Protein AF-A0A7W1I990-F1 (afdb_monomer_lite)

Secondary structure (DSSP, 8-state):
-TTTT-TT--TTSEEE--HHHHHTTSTT--HHHHHHHHHHHHHTTSEEEETTTTEEEETTHHHHSSGGG-HHHHHHHHHHHHT---HHHHHHHHHHSPTT---PPSS--------SS--SSSSSS-----TTT-PPPPHHHHHHHHHHHHHHHHHHHHHHH---SSHHHHHHHHHHHHHHHHHHHHHHHHHHHHHHHHHHHHHHHHHHHTT--HHHHHHHHHHHHS-HHHHHHHHH-

Foldseek 3Di:
DLLVPDPQQALLQKDFQDLCVSQVVDPPRDSVNSVVVVVVCVVVVQWDADPVRRMIHGLCRNVPVCCVVDPVSVVRNLVSLLVDPDPVNNVSSVVSDDPPSPPNPPHNPPDPPPPDDDPDDDPDDPPDPDVVRPDPDPPVVVLVVLLVVLVVVQVVCCVVPNHDPDSVVSSVVSSVVVVVVVVVVVVVVVVVLVVLLVVLLVVLVVVVVVVQDDPRSLVVSCVVSVDNVSSVVSVVD

Sequence (237 aa):
MLALTQPGLTMCGVVSYTPKRWARLSAGLTPKAVEKAVEELVASRYVIVDRDTEELFVRSFVKNDGVLRSPNLETSMWRAYGDIISPAIREAFLKGLPEGLRKPFPEPLTEPHVNGSRACADVLRPPLPNPSSVLPAKADDEDETLHREALKRLEQREREVGPVRNRDGWLKRAERNLHAELAARRDADERRRDARRHRAALMRADLEESGYEGEELAKELRFRLGDVRLADEVLAS

Radius of gyration: 27.37 Å; chains: 1; bounding box: 61×70×53 Å

pLDDT: mean 79.16, std 17.4, range [27.8, 94.69]

Structure (mmCIF, N/CA/C/O backbone):
data_AF-A0A7W1I990-F1
#
_entry.id   AF-A0A7W1I990-F1
#
loop_
_atom_site.group_PDB
_atom_site.id
_atom_site.type_symbol
_atom_site.label_atom_id
_atom_site.label_alt_id
_atom_site.label_comp_id
_atom_site.label_asym_id
_atom_site.label_entity_id
_atom_site.label_seq_id
_atom_site.pdbx_PDB_ins_code
_atom_site.Cartn_x
_atom_site.Cartn_y
_atom_site.Cartn_z
_atom_site.occupancy
_atom_site.B_iso_or_equiv
_atom_site.auth_seq_id
_atom_site.auth_comp_id
_atom_site.auth_asym_id
_atom_site.auth_atom_id
_atom_site.pdbx_PDB_model_num
ATOM 1 N N . MET A 1 1 ? -21.378 1.766 8.768 1.00 60.59 1 MET A N 1
ATOM 2 C CA . MET A 1 1 ? -20.560 2.399 7.706 1.00 60.59 1 MET A CA 1
ATOM 3 C C . MET A 1 1 ? -19.432 3.281 8.230 1.00 60.59 1 MET A C 1
ATOM 5 O O . MET A 1 1 ? -18.400 3.320 7.583 1.00 60.59 1 MET A O 1
ATOM 9 N N . LEU A 1 2 ? -19.573 3.939 9.386 1.00 78.00 2 LEU A N 1
ATOM 10 C CA . LEU A 1 2 ? -18.639 4.985 9.823 1.00 78.00 2 LEU A CA 1
ATOM 11 C C . LEU A 1 2 ? -17.170 4.533 9.975 1.00 78.00 2 LEU A C 1
ATOM 13 O O . LEU A 1 2 ? -16.281 5.312 9.660 1.00 78.00 2 LEU A O 1
ATOM 17 N N . ALA A 1 3 ? -16.905 3.285 10.382 1.00 78.50 3 ALA A N 1
ATOM 18 C CA . ALA A 1 3 ? -15.541 2.756 10.516 1.00 78.50 3 ALA A CA 1
ATOM 19 C C . ALA A 1 3 ? -14.828 2.505 9.168 1.00 78.50 3 ALA A C 1
ATOM 21 O O . ALA A 1 3 ? -13.623 2.703 9.074 1.00 78.50 3 ALA A O 1
ATOM 22 N N . LEU A 1 4 ? -15.565 2.106 8.123 1.00 84.44 4 LEU A N 1
ATOM 23 C CA . LEU A 1 4 ? -15.001 1.779 6.803 1.00 84.44 4 LEU A CA 1
ATOM 24 C C . LEU A 1 4 ? -14.727 3.019 5.943 1.00 84.44 4 LEU A C 1
ATOM 26 O O . LEU A 1 4 ? -13.955 2.963 4.997 1.00 84.44 4 LEU A O 1
ATOM 30 N N . THR A 1 5 ? -15.360 4.146 6.262 1.00 85.19 5 THR A N 1
ATOM 31 C CA . THR A 1 5 ? -15.216 5.402 5.514 1.00 85.19 5 THR A CA 1
ATOM 32 C C . THR A 1 5 ? -14.176 6.339 6.130 1.00 85.19 5 THR A C 1
ATOM 34 O O . THR A 1 5 ? -14.123 7.516 5.780 1.00 85.19 5 THR A O 1
ATOM 37 N N . GLN A 1 6 ? -13.394 5.869 7.106 1.00 85.50 6 GLN A N 1
ATOM 38 C CA . GLN A 1 6 ? -12.383 6.698 7.752 1.00 85.50 6 GLN A CA 1
ATOM 39 C C . GLN A 1 6 ? -11.170 6.888 6.831 1.00 85.50 6 GLN A C 1
ATOM 41 O O . GLN A 1 6 ? -10.693 5.917 6.249 1.00 85.50 6 GLN A O 1
ATOM 46 N N . PRO A 1 7 ? -10.600 8.104 6.754 1.00 81.31 7 PRO A N 1
ATOM 47 C CA . PRO A 1 7 ? -9.450 8.374 5.889 1.00 81.31 7 PRO A CA 1
ATOM 48 C C . PRO A 1 7 ? -8.175 7.628 6.315 1.00 81.31 7 PRO A C 1
ATOM 50 O O . PRO A 1 7 ? -7.252 7.504 5.523 1.00 81.31 7 PRO A O 1
ATOM 53 N N . GLY A 1 8 ? -8.112 7.148 7.562 1.00 83.75 8 GLY A N 1
ATOM 54 C CA . GLY A 1 8 ? -6.984 6.383 8.102 1.00 83.75 8 GLY A CA 1
ATOM 55 C C . GLY A 1 8 ? -7.183 4.867 8.080 1.00 83.75 8 GLY A C 1
ATOM 56 O O . GLY A 1 8 ? -6.512 4.178 8.840 1.00 83.75 8 GLY A O 1
ATOM 57 N N . LEU A 1 9 ? -8.137 4.346 7.299 1.00 89.56 9 LEU A N 1
ATOM 58 C CA . LEU A 1 9 ? -8.335 2.903 7.188 1.00 89.56 9 LEU A CA 1
ATOM 59 C C . LEU A 1 9 ? -7.159 2.276 6.432 1.00 89.56 9 LEU A C 1
ATOM 61 O O . LEU A 1 9 ? -6.914 2.584 5.265 1.00 89.56 9 LEU A O 1
ATOM 65 N N . THR A 1 10 ? -6.433 1.385 7.097 1.00 90.81 10 THR A N 1
ATOM 66 C CA . THR A 1 10 ? -5.306 0.680 6.486 1.00 90.81 10 THR A CA 1
ATOM 67 C C . THR A 1 10 ? -5.783 -0.434 5.556 1.00 90.81 10 THR A C 1
ATOM 69 O O . THR A 1 10 ? -6.907 -0.924 5.667 1.00 90.81 10 THR A O 1
ATOM 72 N N . MET A 1 11 ? -4.902 -0.918 4.674 1.00 90.06 11 MET A N 1
ATOM 73 C CA . MET A 1 11 ? -5.194 -2.082 3.818 1.00 90.06 11 MET A CA 1
ATOM 74 C C . MET A 1 11 ? -5.434 -3.378 4.617 1.00 90.06 11 MET A C 1
ATOM 76 O O . MET A 1 11 ? -5.952 -4.352 4.076 1.00 90.06 11 MET A O 1
ATOM 80 N N . CYS A 1 12 ? -5.110 -3.389 5.914 1.00 90.69 12 CYS A N 1
ATOM 81 C CA . CYS A 1 12 ? -5.458 -4.466 6.836 1.00 90.69 12 CYS A CA 1
ATOM 82 C C . CYS A 1 12 ? -6.872 -4.344 7.419 1.00 90.69 12 CYS A C 1
ATOM 84 O O . CYS A 1 12 ? -7.319 -5.264 8.097 1.00 90.69 12 CYS A O 1
ATOM 86 N N . GLY A 1 13 ? -7.583 -3.238 7.191 1.00 92.25 13 GLY A N 1
ATOM 87 C CA . GLY A 1 13 ? -8.875 -2.963 7.820 1.00 92.25 13 GLY A CA 1
ATOM 88 C C . GLY A 1 13 ? -8.754 -2.496 9.270 1.00 92.25 13 GLY A C 1
ATOM 89 O O . GLY A 1 13 ? -9.673 -2.725 10.059 1.00 92.25 13 GLY A O 1
ATOM 90 N N . VAL A 1 14 ? -7.620 -1.889 9.633 1.00 94.25 14 VAL A N 1
ATOM 91 C CA . VAL A 1 14 ? -7.382 -1.293 10.955 1.00 94.25 14 VAL A CA 1
ATOM 92 C C . VAL A 1 14 ? -7.531 0.222 10.859 1.00 94.25 14 VAL A C 1
ATOM 94 O O . VAL A 1 14 ? -7.139 0.830 9.864 1.00 94.25 14 VAL A O 1
ATOM 97 N N . VAL A 1 15 ? -8.122 0.831 11.881 1.00 94.12 15 VAL A N 1
ATOM 98 C CA . VAL A 1 15 ? -8.322 2.278 11.985 1.00 94.12 15 VAL A CA 1
ATOM 99 C C . VAL A 1 15 ? -8.156 2.735 13.431 1.00 94.12 15 VAL A C 1
ATOM 101 O O . VAL A 1 15 ? -8.474 1.991 14.355 1.00 94.12 15 VAL A O 1
ATOM 104 N N . SER A 1 16 ? -7.717 3.975 13.649 1.00 92.94 16 SER A N 1
ATOM 105 C CA . SER A 1 16 ? -7.643 4.559 14.993 1.00 92.94 16 SER A CA 1
ATOM 106 C C . SER A 1 16 ? -9.033 4.711 15.626 1.00 92.94 16 SER A C 1
ATOM 108 O O . SER A 1 16 ? -9.920 5.386 15.084 1.00 92.94 16 SER A O 1
ATOM 110 N N . TYR A 1 17 ? -9.212 4.126 16.806 1.00 93.25 17 TYR A N 1
ATOM 111 C CA . TYR A 1 17 ? -10.431 4.172 17.598 1.00 93.25 17 TYR A CA 1
ATOM 112 C C . TYR A 1 17 ? -10.562 5.513 18.327 1.00 93.25 17 TYR A C 1
ATOM 114 O O . TYR A 1 17 ? -10.139 5.691 19.463 1.00 93.25 17 TYR A O 1
ATOM 122 N N . THR A 1 18 ? -11.184 6.486 17.658 1.00 92.31 18 THR A N 1
ATOM 123 C CA . THR A 1 18 ? -11.331 7.858 18.171 1.00 92.31 18 THR A CA 1
ATOM 124 C C . THR A 1 18 ? -12.810 8.266 18.266 1.00 92.31 18 THR A C 1
ATOM 126 O O . THR A 1 18 ? -13.281 9.106 17.493 1.00 92.31 18 THR A O 1
ATOM 129 N N . PRO A 1 19 ? -13.587 7.723 19.229 1.00 90.25 19 PRO A N 1
ATOM 130 C CA . PRO A 1 19 ? -15.045 7.900 19.292 1.00 90.25 19 PRO A CA 1
ATOM 131 C C . PRO A 1 19 ? -15.477 9.370 19.392 1.00 90.25 19 PRO A C 1
ATOM 133 O O . PRO A 1 19 ? -16.469 9.779 18.786 1.00 90.25 19 PRO A O 1
ATOM 136 N N . LYS A 1 20 ? -14.685 10.207 20.076 1.00 91.19 20 LYS A N 1
ATOM 137 C CA . LYS A 1 20 ? -14.908 11.662 20.149 1.00 91.19 20 LYS A CA 1
ATOM 138 C C . LYS A 1 20 ? -14.792 12.345 18.784 1.00 91.19 20 LYS A C 1
ATOM 140 O O . LYS A 1 20 ? -15.569 13.249 18.485 1.00 91.19 20 LYS A O 1
ATOM 145 N N . ARG A 1 21 ? -13.826 11.926 17.959 1.00 90.00 21 ARG A N 1
ATOM 146 C CA . ARG A 1 21 ? -13.633 12.456 16.603 1.00 90.00 21 ARG A CA 1
ATOM 147 C C . ARG A 1 21 ? -14.758 11.985 15.689 1.00 90.00 21 ARG A C 1
ATOM 149 O O . ARG A 1 21 ? -15.310 12.789 14.949 1.00 90.00 21 ARG A O 1
ATOM 156 N N . TRP A 1 22 ? -15.134 10.714 15.790 1.00 90.81 22 TRP A N 1
ATOM 157 C CA . TRP A 1 22 ? -16.198 10.112 14.988 1.00 90.81 22 TRP A CA 1
ATOM 158 C C . TRP A 1 22 ? -17.567 10.738 15.253 1.00 90.81 22 TRP A C 1
ATOM 160 O O . TRP A 1 22 ? -18.306 11.002 14.309 1.00 90.81 22 TRP A O 1
ATOM 170 N N . ALA A 1 23 ? -17.870 11.068 16.510 1.00 90.06 23 ALA A N 1
ATOM 171 C CA . ALA A 1 23 ? -19.091 11.779 16.883 1.00 90.06 23 ALA A CA 1
ATOM 172 C C . ALA A 1 23 ? -19.239 13.140 16.175 1.00 90.06 23 ALA A C 1
ATOM 174 O O . ALA A 1 23 ? -20.349 13.568 15.883 1.00 90.06 23 ALA A O 1
ATOM 175 N N . ARG A 1 24 ? -18.128 13.809 15.837 1.00 88.81 24 ARG A N 1
ATOM 176 C CA . ARG A 1 24 ? -18.147 15.101 15.129 1.00 88.81 24 ARG A CA 1
ATOM 177 C C . ARG A 1 24 ? -18.406 14.986 13.627 1.00 88.81 24 ARG A C 1
ATOM 179 O O . ARG A 1 24 ? -18.653 16.004 12.993 1.00 88.81 24 ARG A O 1
ATOM 186 N N . LEU A 1 25 ? -18.345 13.783 13.054 1.00 85.00 25 LEU A N 1
ATOM 187 C CA . LEU A 1 25 ? -18.534 13.572 11.614 1.00 85.00 25 LEU A CA 1
ATOM 188 C C . LEU A 1 25 ? -20.011 13.562 11.192 1.00 85.00 25 LEU A C 1
ATOM 190 O O . LEU A 1 25 ? -20.294 13.586 9.999 1.00 85.00 25 LEU A O 1
ATOM 194 N N . SER A 1 26 ? -20.952 13.523 12.140 1.00 83.44 26 SER A N 1
ATOM 195 C CA . SER A 1 26 ? -22.389 13.517 11.857 1.00 83.44 26 SER A CA 1
ATOM 196 C C . SER A 1 26 ? -23.145 14.358 12.877 1.00 83.44 26 SER A C 1
ATOM 198 O O . SER A 1 26 ? -22.975 14.185 14.084 1.00 83.44 26 SER A O 1
ATOM 200 N N . ALA A 1 27 ? -24.043 15.222 12.401 1.00 78.75 27 ALA A N 1
ATOM 201 C CA . ALA A 1 27 ? -24.959 15.950 13.271 1.00 78.75 27 ALA A CA 1
ATOM 202 C C . ALA A 1 27 ? -25.848 14.950 14.038 1.00 78.75 27 ALA A C 1
ATOM 204 O O . ALA A 1 27 ? -26.482 14.088 13.433 1.00 78.75 27 ALA A O 1
ATOM 205 N N . GLY A 1 28 ? -25.850 15.030 15.372 1.00 80.75 28 GLY A N 1
ATOM 206 C CA . GLY A 1 28 ? -26.657 14.169 16.250 1.00 80.75 28 GLY A CA 1
ATOM 207 C C . GLY A 1 28 ? -25.958 12.917 16.791 1.00 80.75 28 GLY A C 1
ATOM 208 O O . GLY A 1 28 ? -26.529 12.227 17.636 1.00 80.75 28 GLY A O 1
ATOM 209 N N . LEU A 1 29 ? -24.721 12.626 16.376 1.00 86.50 29 LEU A N 1
ATOM 210 C CA . LEU A 1 29 ? -23.963 11.502 16.925 1.00 86.50 29 LEU A CA 1
ATOM 211 C C . LEU A 1 29 ? -23.212 11.943 18.189 1.00 86.50 29 LEU A C 1
ATOM 213 O O . LEU A 1 29 ? -22.459 12.914 18.177 1.00 86.50 29 LEU A O 1
ATOM 217 N N . THR A 1 30 ? -23.410 11.238 19.303 1.00 92.12 30 THR A N 1
ATOM 218 C CA . THR A 1 30 ? -22.674 11.498 20.552 1.00 92.12 30 THR A CA 1
ATOM 219 C C . THR A 1 30 ? -21.548 10.478 20.733 1.00 92.12 30 THR A C 1
ATOM 221 O O . THR A 1 30 ? -21.682 9.350 20.255 1.00 92.12 30 THR A O 1
ATOM 224 N N . PRO A 1 31 ? -20.458 10.803 21.457 1.00 90.88 31 PRO A N 1
ATOM 225 C CA . PRO A 1 31 ? -19.389 9.836 21.726 1.00 90.88 31 PRO A CA 1
ATOM 226 C C . PRO A 1 31 ? -19.905 8.546 22.379 1.00 90.88 31 PRO A C 1
ATOM 228 O O . PRO A 1 31 ? -19.542 7.459 21.948 1.00 90.88 31 PRO A O 1
ATOM 231 N N . LYS A 1 32 ? -20.849 8.660 23.326 1.00 91.56 32 LYS A N 1
ATOM 232 C CA . LYS A 1 32 ? -21.509 7.505 23.957 1.00 91.56 32 LYS A CA 1
ATOM 233 C C . LYS A 1 32 ? -22.287 6.643 22.961 1.00 91.56 32 LYS A C 1
ATOM 235 O O . LYS A 1 32 ? -22.291 5.425 23.084 1.00 91.56 32 LYS A O 1
ATOM 240 N N . ALA A 1 33 ? -22.957 7.256 21.983 1.00 90.50 33 ALA A N 1
ATOM 241 C CA . ALA A 1 33 ? -23.663 6.507 20.947 1.00 90.50 33 ALA A CA 1
ATOM 242 C C . ALA A 1 33 ? -22.687 5.744 20.037 1.00 90.50 33 ALA A C 1
ATOM 244 O O . ALA A 1 33 ? -22.971 4.609 19.664 1.00 90.50 33 ALA A O 1
ATOM 245 N N . VAL A 1 34 ? -21.528 6.338 19.721 1.00 91.56 34 VAL A N 1
ATOM 246 C CA . VAL A 1 34 ? -20.458 5.663 18.966 1.00 91.56 34 VAL A CA 1
ATOM 247 C C . VAL A 1 34 ? -19.910 4.477 19.750 1.00 91.56 34 VAL A C 1
ATOM 249 O O . VAL A 1 34 ? -19.828 3.383 19.204 1.00 91.56 34 VAL A O 1
ATOM 252 N N . GLU A 1 35 ? -19.574 4.683 21.023 1.00 92.88 35 GLU A N 1
ATOM 253 C CA . GLU A 1 35 ? -19.069 3.627 21.907 1.00 92.88 35 GLU A CA 1
ATOM 254 C C . GLU A 1 35 ? -20.062 2.466 22.001 1.00 92.88 35 GLU A C 1
ATOM 256 O O . GLU A 1 35 ? -19.684 1.324 21.755 1.00 92.88 35 GLU A O 1
ATOM 261 N N . LYS A 1 36 ? -21.348 2.760 22.231 1.00 93.31 36 LYS A N 1
ATOM 262 C CA . LYS A 1 36 ? -22.401 1.741 22.287 1.00 93.31 36 LYS A CA 1
ATOM 263 C C . LYS A 1 36 ? -22.527 0.961 20.974 1.00 93.31 36 LYS A C 1
ATOM 265 O O . LYS A 1 36 ? -22.581 -0.264 20.988 1.00 93.31 36 LYS A O 1
ATOM 270 N N . ALA A 1 37 ? -22.544 1.652 19.834 1.00 91.81 37 ALA A N 1
ATOM 271 C CA . ALA A 1 37 ? -22.628 0.996 18.530 1.00 91.81 37 ALA A CA 1
ATOM 272 C C . ALA A 1 37 ? -21.404 0.103 18.261 1.00 91.81 37 ALA A C 1
ATOM 274 O O . ALA A 1 37 ? -21.523 -0.976 17.684 1.00 91.81 37 ALA A O 1
ATOM 275 N N . VAL A 1 38 ? -20.216 0.534 18.687 1.00 92.50 38 VAL A N 1
ATOM 276 C CA . VAL A 1 38 ? -18.997 -0.269 18.573 1.00 92.50 38 VAL A CA 1
ATOM 277 C C . VAL A 1 38 ? -19.048 -1.479 19.504 1.00 92.50 38 VAL A C 1
ATOM 279 O O . VAL A 1 38 ? -18.690 -2.570 19.075 1.00 92.50 38 VAL A O 1
ATOM 282 N N . GLU A 1 39 ? -19.553 -1.337 20.728 1.00 93.44 39 GLU A N 1
ATOM 283 C CA . GLU A 1 39 ? -19.754 -2.457 21.656 1.00 93.44 39 GLU A CA 1
ATOM 284 C C . GLU A 1 39 ? -20.716 -3.513 21.095 1.00 93.44 39 GLU A C 1
ATOM 286 O O . GLU A 1 39 ? -20.429 -4.707 21.184 1.00 93.44 39 GLU A O 1
ATOM 291 N N . GLU A 1 40 ? -21.795 -3.103 20.424 1.00 94.69 40 GLU A N 1
ATOM 292 C CA . GLU A 1 40 ? -22.707 -4.016 19.717 1.00 94.69 40 GLU A CA 1
ATOM 293 C C . GLU A 1 40 ? -21.992 -4.787 18.588 1.00 94.69 40 GLU A C 1
ATOM 295 O O . GLU A 1 40 ? -22.195 -5.996 18.410 1.00 94.69 40 GLU A O 1
ATOM 300 N N . LEU A 1 41 ? -21.096 -4.120 17.850 1.00 93.12 41 LEU A N 1
ATOM 301 C CA . LEU A 1 41 ? -20.281 -4.750 16.804 1.00 93.12 41 LEU A CA 1
ATOM 302 C C . LEU A 1 41 ? -19.215 -5.696 17.374 1.00 93.12 41 LEU A C 1
ATOM 304 O O . LEU A 1 41 ? -18.940 -6.734 16.764 1.00 93.12 41 LEU A O 1
ATOM 308 N N . VAL A 1 42 ? -18.628 -5.362 18.527 1.00 93.75 42 VAL A N 1
ATOM 309 C CA . VAL A 1 42 ? -17.685 -6.227 19.255 1.00 93.75 42 VAL A CA 1
ATOM 310 C C . VAL A 1 42 ? -18.406 -7.477 19.755 1.00 93.75 42 VAL A C 1
ATOM 312 O O . VAL A 1 42 ? -17.930 -8.589 19.518 1.00 93.75 42 VAL A O 1
ATOM 315 N N . ALA A 1 43 ? -19.583 -7.322 20.371 1.00 93.00 43 ALA A N 1
ATOM 316 C CA . ALA A 1 43 ? -20.410 -8.435 20.839 1.00 93.00 43 ALA A CA 1
ATOM 317 C C . ALA A 1 43 ? -20.802 -9.377 19.688 1.00 93.00 43 ALA A C 1
ATOM 319 O O . ALA A 1 43 ? -20.760 -10.600 19.827 1.00 93.00 43 ALA A O 1
ATOM 320 N N . SER A 1 44 ? -21.081 -8.805 18.516 1.00 92.62 44 SER A N 1
ATOM 321 C CA . SER A 1 44 ? -21.383 -9.543 17.284 1.00 92.62 44 SER A CA 1
ATOM 322 C C . SER A 1 44 ? -20.139 -10.083 16.557 1.00 92.62 44 SER A C 1
ATOM 324 O O . SER A 1 44 ? -20.260 -10.692 15.497 1.00 92.62 44 SER A O 1
ATOM 326 N N . ARG A 1 45 ? -18.933 -9.874 17.106 1.00 90.81 45 ARG A N 1
ATOM 327 C CA . ARG A 1 45 ? -17.634 -10.294 16.546 1.00 90.81 45 ARG A CA 1
ATOM 328 C C . ARG A 1 45 ? -17.331 -9.753 15.144 1.00 90.81 45 ARG 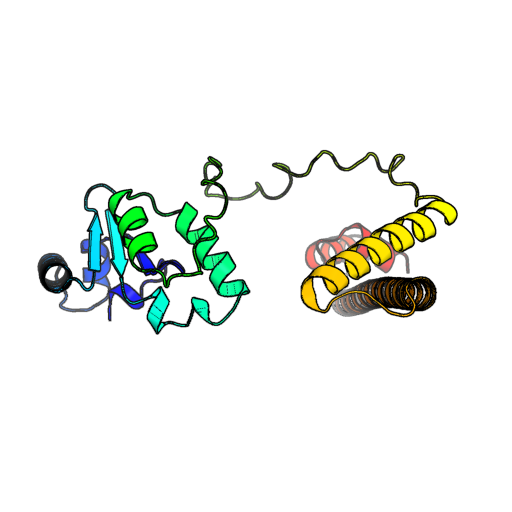A C 1
ATOM 330 O O . ARG A 1 45 ? -16.539 -10.357 14.419 1.00 90.81 45 ARG A O 1
ATOM 337 N N . TYR A 1 46 ? -17.910 -8.616 14.759 1.00 90.69 46 TYR A N 1
ATOM 338 C CA . TYR A 1 46 ? -17.572 -7.944 13.499 1.00 90.69 46 TYR A CA 1
ATOM 339 C C . TYR A 1 46 ? -16.272 -7.149 13.605 1.00 90.69 46 TYR A C 1
ATOM 341 O O . TYR A 1 46 ? -15.495 -7.092 12.648 1.00 90.69 46 TYR A O 1
ATOM 349 N N . VAL A 1 47 ? -16.023 -6.562 14.777 1.00 93.31 47 VAL A N 1
ATOM 350 C CA . VAL A 1 47 ? -14.846 -5.733 15.042 1.00 93.31 47 VAL A CA 1
ATOM 351 C C . VAL A 1 47 ? -14.125 -6.187 16.304 1.00 93.31 47 VAL A C 1
ATOM 353 O O . VAL A 1 47 ? -14.715 -6.817 17.182 1.00 93.31 47 VAL A O 1
ATOM 356 N N . ILE A 1 48 ? -12.837 -5.878 16.382 1.00 94.06 48 ILE A N 1
ATOM 357 C CA . ILE A 1 48 ? -12.035 -5.980 17.604 1.00 94.06 48 ILE A CA 1
ATOM 358 C C . ILE A 1 48 ? -11.553 -4.579 17.928 1.00 94.06 48 ILE A C 1
ATOM 360 O O . ILE A 1 48 ? -11.126 -3.866 17.025 1.00 94.06 48 ILE A O 1
ATOM 364 N N . VAL A 1 49 ? -11.634 -4.194 19.195 1.00 94.69 49 VAL A N 1
ATOM 365 C CA . VAL A 1 49 ? -11.132 -2.907 19.669 1.00 94.69 49 VAL A CA 1
ATOM 366 C C . VAL A 1 49 ? -10.067 -3.172 20.708 1.00 94.69 49 VAL A C 1
ATOM 368 O O . VAL A 1 49 ? -10.325 -3.884 21.678 1.00 94.69 49 VAL A O 1
ATOM 371 N N . ASP A 1 50 ? -8.902 -2.584 20.494 1.00 93.88 50 ASP A N 1
ATOM 372 C CA . ASP A 1 50 ? -7.866 -2.454 21.499 1.00 93.88 50 ASP A CA 1
ATOM 373 C C . ASP A 1 50 ? -7.930 -1.029 22.056 1.00 93.88 50 ASP A C 1
ATOM 375 O O . ASP A 1 50 ? -7.738 -0.046 21.335 1.00 93.88 50 ASP A O 1
ATOM 379 N N . ARG A 1 51 ? -8.298 -0.912 23.335 1.00 91.44 51 ARG A N 1
ATOM 380 C CA . ARG A 1 51 ? -8.422 0.390 24.000 1.00 91.44 51 ARG A CA 1
ATOM 381 C C . ARG A 1 51 ? -7.069 0.920 24.478 1.00 91.44 51 ARG A C 1
ATOM 383 O O . ARG A 1 51 ? -6.983 2.120 24.707 1.00 91.44 51 ARG A O 1
ATOM 390 N N . ASP A 1 52 ? -6.050 0.068 24.589 1.00 90.25 52 ASP A N 1
ATOM 391 C CA . ASP A 1 52 ? -4.718 0.464 25.050 1.00 90.25 52 ASP A CA 1
ATOM 392 C C . ASP A 1 52 ? -3.918 1.108 23.913 1.00 90.25 52 ASP A C 1
ATOM 394 O O . ASP A 1 52 ? -3.244 2.115 24.120 1.00 90.25 52 ASP A O 1
ATOM 398 N N . THR A 1 53 ? -4.035 0.572 22.693 1.00 90.12 53 THR A N 1
ATOM 399 C CA . THR A 1 53 ? -3.399 1.146 21.491 1.00 90.12 53 THR A CA 1
ATOM 400 C C . THR A 1 53 ? -4.309 2.085 20.699 1.00 90.12 53 THR A C 1
ATOM 402 O O . THR A 1 53 ? -3.885 2.642 19.689 1.00 90.12 53 THR A O 1
ATOM 405 N N . GLU A 1 54 ? -5.553 2.272 21.150 1.00 93.62 54 GLU A N 1
ATOM 406 C CA . GLU A 1 54 ? -6.594 3.033 20.450 1.00 93.62 54 GLU A CA 1
ATOM 407 C C . GLU A 1 54 ? -6.790 2.573 18.991 1.00 93.62 54 GLU A C 1
ATO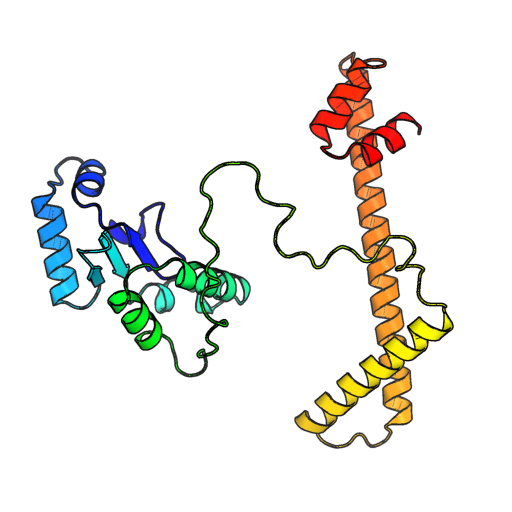M 409 O O . GLU A 1 54 ? -6.910 3.383 18.070 1.00 93.62 54 GLU A O 1
ATOM 414 N N . GLU A 1 55 ? -6.868 1.262 18.758 1.00 92.81 55 GLU A N 1
ATOM 415 C CA . GLU A 1 55 ? -7.054 0.667 17.430 1.00 92.81 55 GLU A CA 1
ATOM 416 C C . GLU A 1 55 ? -8.365 -0.127 17.337 1.00 92.81 55 GLU A C 1
ATOM 418 O O . GLU A 1 55 ? -8.790 -0.813 18.266 1.00 92.81 55 GLU A O 1
ATOM 423 N N . LEU A 1 56 ? -9.017 -0.062 16.176 1.00 94.38 56 LEU A N 1
ATOM 424 C CA . LEU A 1 56 ? -10.183 -0.865 15.826 1.00 94.38 56 LEU A CA 1
ATOM 425 C C . LEU A 1 56 ? -9.900 -1.639 14.540 1.00 94.38 56 LEU A C 1
ATOM 427 O O . LEU A 1 56 ? -9.540 -1.061 13.518 1.00 94.38 56 LEU A O 1
ATOM 431 N N . PHE A 1 57 ? -10.124 -2.948 14.576 1.00 94.62 57 PHE A N 1
ATOM 432 C CA . PHE A 1 57 ? -9.952 -3.859 13.450 1.00 94.62 57 PHE A CA 1
ATOM 433 C C . PHE A 1 57 ? -11.290 -4.379 12.929 1.00 94.62 57 PHE A C 1
ATOM 435 O O . PHE A 1 57 ? -12.096 -4.918 13.690 1.00 94.62 57 PHE A O 1
ATOM 442 N N . VAL A 1 58 ? -11.503 -4.271 11.617 1.00 94.12 58 VAL A N 1
ATOM 443 C CA . VAL A 1 58 ? -12.680 -4.782 10.905 1.00 94.12 58 VAL A CA 1
ATOM 444 C C . VAL A 1 58 ? -12.358 -6.130 10.259 1.00 94.12 58 VAL A C 1
ATOM 446 O O . VAL A 1 58 ? -11.703 -6.211 9.220 1.00 94.12 58 VAL A O 1
ATOM 449 N N . ARG A 1 59 ? -12.886 -7.214 10.837 1.00 91.69 59 ARG A N 1
ATOM 450 C CA . ARG A 1 59 ? -12.533 -8.600 10.467 1.00 91.69 59 ARG A CA 1
ATOM 451 C C . ARG A 1 59 ? -12.842 -8.972 9.017 1.00 91.69 59 ARG A C 1
ATOM 453 O O . ARG A 1 59 ? -12.166 -9.818 8.439 1.00 91.69 59 ARG A O 1
ATOM 460 N N . SER A 1 60 ? -13.892 -8.390 8.441 1.00 88.25 60 SER A N 1
ATOM 461 C CA . SER A 1 60 ? -14.366 -8.725 7.095 1.00 88.25 60 SER A CA 1
ATOM 462 C C . SER A 1 60 ? -13.658 -7.960 5.979 1.00 88.25 60 SER A C 1
ATOM 464 O O . SER A 1 60 ? -13.858 -8.301 4.817 1.00 88.25 60 SER A O 1
ATOM 466 N N . PHE A 1 61 ? -12.857 -6.939 6.302 1.00 90.31 61 PHE A N 1
ATOM 467 C CA . PHE A 1 61 ? -12.322 -6.003 5.312 1.00 90.31 61 PHE A CA 1
ATOM 468 C C . PHE A 1 61 ? -11.477 -6.707 4.245 1.00 90.31 61 PHE A C 1
ATOM 470 O O . PHE A 1 61 ? -11.848 -6.724 3.077 1.00 90.31 61 PHE A O 1
ATOM 477 N N . VAL A 1 62 ? -10.415 -7.407 4.650 1.00 86.38 62 VAL A N 1
ATOM 478 C CA . VAL A 1 62 ? -9.499 -8.089 3.717 1.00 86.38 62 VAL A CA 1
ATOM 479 C C . VAL A 1 62 ? -10.212 -9.110 2.824 1.00 86.38 62 VAL A C 1
ATOM 481 O O . VAL A 1 62 ? -9.858 -9.275 1.656 1.00 86.38 62 VAL A O 1
ATOM 484 N N . LYS A 1 63 ? -11.238 -9.784 3.358 1.00 83.75 63 LYS A N 1
ATOM 485 C CA . LYS A 1 63 ? -12.010 -10.795 2.622 1.00 83.75 63 LYS A CA 1
ATOM 486 C C . LYS A 1 63 ? -12.936 -10.175 1.579 1.00 83.75 63 LYS A C 1
ATOM 488 O O . LYS A 1 63 ? -13.055 -10.713 0.482 1.00 83.75 63 LYS A O 1
ATOM 493 N N . ASN A 1 64 ? -13.591 -9.068 1.922 1.00 84.94 64 ASN A N 1
ATOM 494 C CA . ASN A 1 64 ? -14.688 -8.525 1.124 1.00 84.94 64 ASN A CA 1
ATOM 495 C C . ASN A 1 64 ? -14.244 -7.402 0.181 1.00 84.94 64 ASN A C 1
ATOM 497 O O . ASN A 1 64 ? -14.785 -7.297 -0.916 1.00 84.94 64 ASN A O 1
ATOM 501 N N . ASP A 1 65 ? -13.246 -6.605 0.566 1.00 82.50 65 ASP A N 1
ATOM 502 C CA . ASP A 1 65 ? -12.842 -5.389 -0.160 1.00 82.50 65 ASP A CA 1
ATOM 503 C C . ASP A 1 65 ? -11.876 -5.667 -1.327 1.00 82.50 65 ASP A C 1
ATOM 505 O O . ASP A 1 65 ? -11.333 -4.767 -1.957 1.00 82.50 65 ASP A O 1
ATOM 509 N N . GLY A 1 66 ? -11.648 -6.946 -1.642 1.00 80.31 66 GLY A N 1
ATOM 510 C CA . GLY A 1 66 ? -10.841 -7.350 -2.790 1.00 80.31 66 GLY A CA 1
ATOM 511 C C . GLY A 1 66 ? -9.336 -7.136 -2.620 1.00 80.31 66 GLY A C 1
ATOM 512 O O . GLY A 1 66 ? -8.611 -7.256 -3.605 1.00 80.31 66 GLY A O 1
ATOM 513 N N . VAL A 1 67 ? -8.849 -6.893 -1.398 1.00 81.94 67 VAL A N 1
ATOM 514 C CA . VAL A 1 67 ? -7.414 -6.732 -1.086 1.00 81.94 67 VAL A CA 1
ATOM 515 C C . VAL A 1 67 ? -6.592 -7.916 -1.610 1.00 81.94 67 VAL A C 1
ATOM 517 O O . VAL A 1 67 ? -5.530 -7.733 -2.195 1.00 81.94 67 VAL A O 1
ATOM 520 N N . LEU A 1 68 ? -7.132 -9.132 -1.493 1.00 81.44 68 LEU A N 1
ATOM 521 C CA . LEU A 1 68 ? -6.481 -10.364 -1.950 1.00 81.44 68 LEU A CA 1
ATOM 522 C C . LEU A 1 68 ? -6.617 -10.634 -3.462 1.00 81.44 68 LEU A C 1
ATOM 524 O O . LEU A 1 68 ? -6.146 -11.659 -3.941 1.00 81.44 68 LEU A O 1
ATOM 528 N N . ARG A 1 69 ? -7.283 -9.760 -4.232 1.00 81.44 69 ARG A N 1
ATOM 529 C CA . ARG A 1 69 ? -7.474 -9.952 -5.684 1.00 81.44 69 ARG A CA 1
ATOM 530 C C . ARG A 1 69 ? -6.292 -9.463 -6.520 1.00 81.44 69 ARG A C 1
ATOM 532 O O . ARG A 1 69 ? -6.186 -9.847 -7.680 1.00 81.44 69 ARG A O 1
ATOM 539 N N . SER A 1 70 ? -5.441 -8.597 -5.969 1.00 80.00 70 SER A N 1
ATOM 540 C CA . SER A 1 70 ? -4.310 -7.997 -6.681 1.00 80.00 70 SER A CA 1
ATOM 541 C C . SER A 1 70 ? -3.014 -8.156 -5.879 1.00 80.00 70 SER A C 1
ATOM 543 O O . SER A 1 70 ? -2.983 -7.730 -4.723 1.00 80.00 70 SER A O 1
ATOM 545 N N . PRO A 1 71 ? -1.919 -8.664 -6.479 1.00 78.75 71 PRO A N 1
ATOM 546 C CA . PRO A 1 71 ? -0.627 -8.818 -5.797 1.00 78.75 71 PRO A CA 1
ATOM 547 C C . PRO A 1 71 ? -0.060 -7.503 -5.239 1.00 78.75 71 PRO A C 1
ATOM 549 O O . PRO A 1 71 ? 0.619 -7.479 -4.211 1.00 78.75 71 PRO A O 1
ATOM 552 N N . ASN A 1 72 ? -0.361 -6.380 -5.898 1.00 80.19 72 ASN A N 1
ATOM 553 C CA . ASN A 1 72 ? 0.073 -5.059 -5.445 1.00 80.19 72 ASN A CA 1
ATOM 554 C C . ASN A 1 72 ? -0.667 -4.631 -4.170 1.00 80.19 72 ASN A C 1
ATOM 556 O O . ASN A 1 72 ? -0.063 -4.043 -3.275 1.00 80.19 72 ASN A O 1
ATOM 560 N N . LEU A 1 73 ? -1.964 -4.943 -4.072 1.00 83.94 73 LEU A N 1
ATOM 561 C CA . LEU A 1 73 ? -2.760 -4.657 -2.876 1.00 83.94 73 LEU A CA 1
ATOM 562 C C . LEU A 1 73 ? -2.373 -5.583 -1.724 1.00 83.94 73 LEU A C 1
ATOM 564 O O . LEU A 1 73 ? -2.252 -5.116 -0.596 1.00 83.94 73 LEU A O 1
ATOM 568 N N . GLU A 1 74 ? -2.088 -6.852 -2.013 1.00 84.56 74 GLU A N 1
ATOM 569 C CA . GLU A 1 74 ? -1.551 -7.795 -1.032 1.00 84.56 74 GLU A CA 1
ATOM 570 C C . GLU A 1 74 ? -0.210 -7.307 -0.455 1.00 84.56 74 GLU A C 1
ATOM 572 O O . GLU A 1 74 ? -0.008 -7.316 0.757 1.00 84.56 74 GLU A O 1
ATOM 577 N N . THR A 1 75 ? 0.689 -6.797 -1.302 1.00 83.50 75 THR A N 1
ATOM 578 C CA . THR A 1 75 ? 1.966 -6.218 -0.848 1.00 83.50 75 THR A CA 1
ATOM 579 C C . THR A 1 75 ? 1.741 -5.013 0.069 1.00 83.50 75 THR A C 1
ATOM 581 O O . THR A 1 75 ? 2.371 -4.901 1.121 1.00 83.50 75 THR A O 1
ATOM 584 N N . SER A 1 76 ? 0.823 -4.115 -0.297 1.00 84.25 76 SER A N 1
ATOM 585 C CA . SER A 1 76 ? 0.455 -2.963 0.536 1.00 84.25 76 SER A CA 1
ATOM 586 C C . SER A 1 76 ? -0.206 -3.377 1.854 1.00 84.25 76 SER A C 1
ATOM 588 O O . SER A 1 76 ? 0.051 -2.759 2.884 1.00 84.25 76 SER A O 1
ATOM 590 N N . MET A 1 77 ? -1.012 -4.442 1.848 1.00 89.19 77 MET A N 1
ATOM 591 C CA . MET A 1 77 ? -1.589 -5.041 3.051 1.00 89.19 77 MET A CA 1
ATOM 592 C C . MET A 1 77 ? -0.497 -5.564 3.986 1.00 89.19 77 MET A C 1
ATOM 594 O O . MET A 1 77 ? -0.525 -5.259 5.172 1.00 89.19 77 MET A O 1
ATOM 598 N N . TRP A 1 78 ? 0.501 -6.291 3.478 1.00 87.88 78 TRP A N 1
ATOM 599 C CA . TRP A 1 78 ? 1.606 -6.775 4.313 1.00 87.88 78 TRP A CA 1
ATOM 600 C C . TRP A 1 78 ? 2.450 -5.651 4.918 1.00 87.88 78 TRP A C 1
ATOM 602 O O . TRP A 1 78 ? 2.899 -5.780 6.054 1.00 87.88 78 TRP A O 1
ATOM 612 N N . ARG A 1 79 ? 2.624 -4.532 4.206 1.00 85.19 79 ARG A N 1
ATOM 613 C CA . ARG A 1 79 ? 3.264 -3.332 4.771 1.00 85.19 79 ARG A CA 1
ATOM 614 C C . ARG A 1 79 ? 2.431 -2.742 5.904 1.00 85.19 79 ARG A C 1
ATOM 616 O O . ARG A 1 79 ? 2.941 -2.577 7.002 1.00 85.19 79 ARG A O 1
ATOM 623 N N . ALA A 1 80 ? 1.137 -2.540 5.661 1.00 87.81 80 ALA A N 1
ATOM 624 C CA . ALA A 1 80 ? 0.205 -2.032 6.664 1.00 87.81 80 ALA A CA 1
ATOM 625 C C . ALA A 1 80 ? 0.090 -2.939 7.903 1.00 87.81 80 ALA A C 1
ATOM 627 O O . ALA A 1 80 ? -0.185 -2.454 8.996 1.00 87.81 80 ALA A O 1
ATOM 628 N N . TYR A 1 81 ? 0.319 -4.249 7.762 1.00 89.94 81 TYR A N 1
ATOM 629 C CA . TYR A 1 81 ? 0.371 -5.177 8.894 1.00 89.94 81 TYR A CA 1
ATOM 630 C C . TYR A 1 81 ? 1.541 -4.866 9.843 1.00 89.94 81 TYR A C 1
ATOM 632 O O . TYR A 1 81 ? 1.421 -5.049 11.056 1.00 89.94 81 TYR A O 1
ATOM 640 N N . GLY A 1 82 ? 2.658 -4.366 9.303 1.00 86.25 82 GLY A N 1
ATOM 641 C CA . GLY A 1 82 ? 3.807 -3.900 10.078 1.00 86.25 82 GLY A CA 1
ATOM 642 C C . GLY A 1 82 ? 3.487 -2.709 10.982 1.00 86.25 82 GLY A C 1
ATOM 643 O O . GLY A 1 82 ? 4.068 -2.621 12.062 1.00 86.25 82 GLY A O 1
ATOM 644 N N . ASP A 1 83 ? 2.517 -1.879 10.595 1.00 87.50 83 ASP A N 1
ATOM 645 C CA . ASP A 1 83 ? 2.142 -0.648 11.302 1.00 87.50 83 ASP A CA 1
ATOM 646 C C . ASP A 1 83 ? 1.151 -0.879 12.453 1.00 87.50 83 ASP A C 1
ATOM 648 O O . ASP A 1 83 ? 0.947 0.009 13.276 1.00 87.50 83 ASP A O 1
ATOM 652 N N . ILE A 1 84 ? 0.533 -2.064 12.534 1.00 89.69 84 ILE A N 1
ATOM 653 C CA . ILE A 1 84 ? -0.432 -2.394 13.594 1.00 89.69 84 ILE A CA 1
ATOM 654 C C . ILE A 1 84 ? 0.297 -2.440 14.935 1.00 89.69 84 ILE A C 1
ATOM 656 O O . ILE A 1 84 ? 1.239 -3.214 15.095 1.00 89.69 84 ILE A O 1
ATOM 660 N N . ILE A 1 85 ? -0.146 -1.686 15.934 1.00 90.31 85 ILE A N 1
ATOM 661 C CA . ILE A 1 85 ? 0.549 -1.649 17.230 1.00 90.31 85 ILE A CA 1
ATOM 662 C C . ILE A 1 85 ? 0.041 -2.774 18.144 1.00 90.31 85 ILE A C 1
ATOM 664 O O . ILE A 1 85 ? 0.833 -3.452 18.797 1.00 90.31 85 ILE A O 1
ATOM 668 N N . SER A 1 86 ? -1.267 -3.032 18.141 1.00 90.38 86 SER A N 1
ATOM 669 C CA . SER A 1 86 ? -1.937 -4.006 19.003 1.00 90.38 86 SER A CA 1
ATOM 670 C C . SER A 1 86 ? -1.517 -5.454 18.712 1.00 90.38 86 SER A C 1
ATOM 672 O O . SER A 1 86 ? -1.794 -5.983 17.624 1.00 90.38 86 SER A O 1
ATOM 674 N N . PRO A 1 87 ? -0.948 -6.168 19.704 1.00 89.69 87 PRO A N 1
ATOM 675 C CA . PRO A 1 87 ? -0.653 -7.594 19.579 1.00 89.69 87 PRO A CA 1
ATOM 676 C C . PRO A 1 87 ? -1.917 -8.437 19.360 1.00 89.69 87 PRO A C 1
ATOM 678 O O . PRO A 1 87 ? -1.913 -9.373 18.557 1.00 89.69 87 PRO A O 1
ATOM 681 N N . ALA A 1 88 ? -3.020 -8.081 20.029 1.00 90.31 88 ALA A N 1
ATOM 682 C CA . ALA A 1 88 ? -4.290 -8.795 19.926 1.00 90.31 88 ALA A CA 1
ATOM 683 C C . ALA A 1 88 ? -4.901 -8.675 18.521 1.00 90.31 88 ALA A C 1
ATOM 685 O O . ALA A 1 88 ? -5.408 -9.656 17.966 1.00 90.31 88 ALA A O 1
ATOM 686 N N . ILE A 1 89 ? -4.823 -7.485 17.916 1.00 92.75 89 ILE A N 1
ATOM 687 C CA . ILE A 1 89 ? -5.290 -7.263 16.545 1.00 92.75 89 ILE A CA 1
ATOM 688 C C . ILE A 1 89 ? -4.388 -7.983 15.541 1.00 92.75 89 ILE A C 1
ATOM 690 O O . ILE A 1 89 ? -4.919 -8.619 14.628 1.00 92.75 89 ILE A O 1
ATOM 694 N N . ARG A 1 90 ? -3.059 -7.960 15.717 1.00 91.00 90 ARG A N 1
ATOM 695 C CA . ARG A 1 90 ? -2.125 -8.710 14.855 1.00 91.00 90 ARG A CA 1
ATOM 696 C C . ARG A 1 90 ? -2.466 -10.197 14.815 1.00 91.00 90 ARG A C 1
ATOM 698 O O . ARG A 1 90 ? -2.596 -10.781 13.739 1.00 91.00 90 ARG A O 1
ATOM 705 N N . GLU A 1 91 ? -2.672 -10.804 15.981 1.00 90.06 91 GLU A N 1
ATOM 706 C CA . GLU A 1 91 ? -3.026 -12.219 16.071 1.00 90.06 91 GLU A CA 1
ATOM 707 C C . GLU A 1 91 ? -4.383 -12.508 15.407 1.00 90.06 91 GLU A C 1
ATOM 709 O O . GLU A 1 91 ? -4.530 -13.467 14.641 1.00 90.06 91 GLU A O 1
ATOM 714 N N . ALA A 1 92 ? -5.384 -11.664 15.664 1.00 90.88 92 ALA A N 1
ATOM 715 C CA . ALA A 1 92 ? -6.707 -11.816 15.077 1.00 90.88 92 ALA A CA 1
ATOM 716 C C . ALA A 1 92 ? -6.715 -11.636 13.552 1.00 90.88 92 ALA A C 1
ATOM 718 O O . ALA A 1 92 ? -7.454 -12.342 12.863 1.00 90.88 92 ALA A O 1
ATOM 719 N N . PHE A 1 93 ? -5.894 -10.724 13.031 1.00 91.62 93 PHE A N 1
ATOM 720 C CA . PHE A 1 93 ? -5.701 -10.514 11.603 1.00 91.62 93 PHE A CA 1
ATOM 721 C C . PHE A 1 93 ? -5.148 -11.776 10.939 1.00 91.62 93 PHE A C 1
ATOM 723 O O . PHE A 1 93 ? -5.759 -12.296 10.006 1.00 91.62 93 PHE A O 1
ATOM 730 N N . LEU A 1 94 ? -4.056 -12.333 11.476 1.00 89.38 94 LEU A N 1
ATOM 731 C CA . LEU A 1 94 ? -3.443 -13.557 10.951 1.00 89.38 94 LEU A CA 1
ATOM 732 C C . LEU A 1 94 ? -4.398 -14.756 10.988 1.00 89.38 94 LEU A C 1
ATOM 734 O O . LEU A 1 94 ? -4.425 -15.547 10.047 1.00 89.38 94 LEU A O 1
ATOM 738 N N . LYS A 1 95 ? -5.204 -14.883 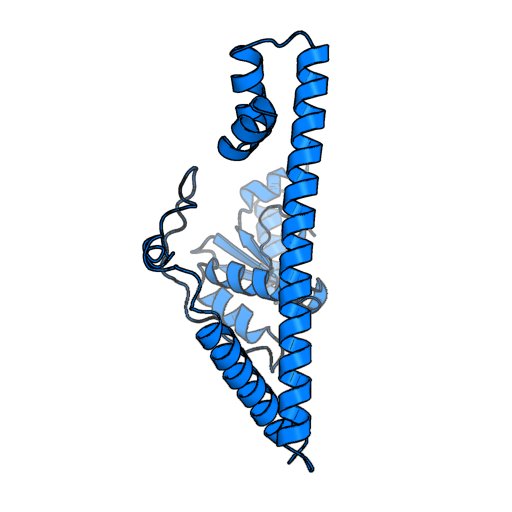12.050 1.00 88.19 95 LYS A N 1
ATOM 739 C CA . LYS A 1 95 ? -6.266 -15.902 12.157 1.00 88.19 95 LYS A CA 1
ATOM 740 C C . LYS A 1 95 ? -7.387 -15.707 11.129 1.00 88.19 95 LYS A C 1
ATOM 742 O O . LYS A 1 95 ? -8.103 -16.654 10.820 1.00 88.19 95 LYS A O 1
ATOM 747 N N . GLY A 1 96 ? -7.581 -14.483 10.640 1.00 85.62 96 GLY A N 1
ATOM 748 C CA . GLY A 1 96 ? -8.615 -14.137 9.670 1.00 85.62 96 GLY A CA 1
ATOM 749 C C . GLY A 1 96 ? -8.256 -14.452 8.216 1.00 85.62 96 GLY A C 1
ATOM 750 O O . GLY A 1 96 ? -9.170 -14.527 7.393 1.00 85.62 96 GLY A O 1
ATOM 751 N N . LEU A 1 97 ? -6.974 -14.637 7.889 1.00 86.12 97 LEU A N 1
ATOM 752 C CA . LEU A 1 97 ? -6.501 -14.864 6.520 1.00 86.12 97 LEU A CA 1
ATOM 753 C C . LEU A 1 97 ? -6.819 -16.284 6.008 1.00 86.12 97 LEU A C 1
ATOM 755 O O . LEU A 1 97 ? -6.870 -17.224 6.803 1.00 86.12 97 LEU A O 1
ATOM 759 N N . PRO A 1 98 ? -7.032 -16.463 4.688 1.00 80.44 98 PRO A N 1
ATOM 760 C CA . PRO A 1 98 ? -7.205 -17.788 4.099 1.00 80.44 98 PRO A CA 1
ATOM 761 C C . PRO A 1 98 ? -5.919 -18.625 4.198 1.00 80.44 98 PRO A C 1
ATOM 763 O O . PRO A 1 98 ? -4.803 -18.103 4.117 1.00 80.44 98 PRO A O 1
ATOM 766 N N . GLU A 1 99 ? -6.078 -19.941 4.348 1.00 69.62 99 GLU A N 1
ATOM 767 C CA . GLU A 1 99 ? -4.962 -20.890 4.319 1.00 69.62 99 GLU A CA 1
ATOM 768 C C . GLU A 1 99 ? -4.216 -20.801 2.974 1.00 69.62 99 GLU A C 1
ATOM 770 O O . GLU A 1 99 ? -4.827 -20.663 1.918 1.00 69.62 99 GLU A O 1
ATOM 775 N N . GLY A 1 100 ? -2.879 -20.828 3.010 1.00 66.56 100 GLY A N 1
ATOM 776 C CA . GLY A 1 100 ? -2.022 -20.677 1.822 1.00 66.56 100 GLY A CA 1
ATOM 777 C C . GLY A 1 100 ? -1.464 -19.267 1.588 1.00 66.56 100 GLY A C 1
ATOM 778 O O . GLY A 1 100 ? -0.421 -19.139 0.954 1.00 66.56 100 GLY A O 1
ATOM 779 N N . LEU A 1 101 ? -2.054 -18.224 2.189 1.00 68.25 101 LEU A N 1
ATOM 780 C CA . LEU A 1 101 ? -1.511 -16.852 2.164 1.00 68.25 101 LEU A CA 1
ATOM 781 C C . LEU A 1 101 ? -0.457 -16.601 3.264 1.00 68.25 101 LEU A C 1
ATOM 783 O O . LEU A 1 101 ? 0.041 -15.492 3.431 1.00 68.25 101 LEU A O 1
ATOM 787 N N . ARG A 1 102 ? -0.096 -17.627 4.047 1.00 56.44 102 ARG A N 1
ATOM 788 C CA . ARG A 1 102 ? 0.923 -17.552 5.108 1.00 56.44 102 ARG A CA 1
ATOM 789 C C . ARG A 1 102 ? 2.337 -17.512 4.520 1.00 56.44 102 ARG A C 1
ATOM 791 O O . ARG A 1 102 ? 3.127 -18.432 4.700 1.00 56.44 102 ARG A O 1
ATOM 798 N N . LYS A 1 103 ? 2.683 -16.418 3.852 1.00 50.88 103 LYS A N 1
ATOM 799 C CA . LYS A 1 103 ? 4.063 -15.940 3.852 1.00 50.88 103 LYS A CA 1
ATOM 800 C C . LYS A 1 103 ? 4.099 -14.778 4.832 1.00 50.88 103 LYS A C 1
ATOM 802 O O . LYS A 1 103 ? 3.689 -13.688 4.446 1.00 50.88 103 LYS A O 1
ATOM 807 N N . PRO A 1 104 ? 4.513 -14.978 6.097 1.00 47.50 104 PRO A N 1
ATOM 808 C CA . PRO A 1 104 ? 4.873 -13.823 6.895 1.00 47.50 104 PRO A CA 1
ATOM 809 C C . PRO A 1 104 ? 5.979 -13.118 6.112 1.00 47.50 104 PRO A C 1
ATOM 811 O O . PRO A 1 104 ? 7.016 -13.716 5.814 1.00 47.50 104 PRO A O 1
ATOM 814 N N . PHE A 1 105 ? 5.730 -11.875 5.703 1.00 40.81 105 PHE A N 1
ATOM 815 C CA . PHE A 1 105 ? 6.836 -10.990 5.376 1.00 40.81 105 PHE A CA 1
ATOM 816 C C . PHE A 1 105 ? 7.780 -11.039 6.592 1.00 40.81 105 PHE A C 1
ATOM 818 O O . PHE A 1 105 ? 7.263 -11.057 7.718 1.00 40.81 105 PHE A O 1
ATOM 825 N N . PRO A 1 106 ? 9.107 -11.183 6.406 1.00 42.12 106 PRO A N 1
ATOM 826 C CA . PRO A 1 106 ? 10.028 -11.243 7.534 1.00 42.12 106 PRO A CA 1
ATOM 827 C C . PRO A 1 106 ? 9.740 -10.065 8.467 1.00 42.12 106 PRO A C 1
ATOM 829 O O . PRO A 1 106 ? 9.368 -8.996 7.982 1.00 42.12 106 PRO A O 1
ATOM 832 N N . GLU A 1 107 ? 9.802 -10.354 9.770 1.00 40.12 107 GLU A N 1
ATOM 833 C CA . GLU A 1 107 ? 9.430 -9.521 10.923 1.00 40.12 107 GLU A CA 1
ATOM 834 C C . GLU A 1 107 ? 9.514 -8.008 10.697 1.00 40.12 107 GLU A C 1
ATOM 836 O O . GLU A 1 107 ? 10.393 -7.556 9.962 1.00 40.12 107 GLU A O 1
ATOM 841 N N . PRO A 1 108 ? 8.632 -7.214 11.347 1.00 39.75 108 PRO A N 1
ATOM 842 C CA . PRO A 1 108 ? 8.620 -5.770 11.167 1.00 39.75 108 PRO A CA 1
ATOM 843 C C . PRO A 1 108 ? 10.038 -5.251 11.370 1.00 39.75 108 PRO A C 1
ATOM 845 O O . PRO A 1 108 ? 10.590 -5.361 12.463 1.00 39.75 108 PRO A O 1
ATOM 848 N N . LEU A 1 109 ? 10.639 -4.732 10.296 1.00 37.56 109 LEU A N 1
ATOM 849 C CA . LEU A 1 109 ? 11.858 -3.959 10.413 1.00 37.56 109 LEU A CA 1
ATOM 850 C C . LEU A 1 109 ? 11.527 -2.867 11.417 1.00 37.56 109 LEU A C 1
ATOM 852 O O . LEU A 1 109 ? 10.622 -2.062 11.195 1.00 37.56 109 LEU A O 1
ATOM 856 N N . THR A 1 110 ? 12.206 -2.924 12.554 1.00 38.84 110 THR A N 1
ATOM 857 C CA . THR A 1 110 ? 12.210 -1.945 13.633 1.00 38.84 110 THR A CA 1
ATOM 858 C C . THR A 1 110 ? 12.797 -0.634 13.115 1.00 38.84 110 THR A C 1
ATOM 860 O O . THR A 1 110 ? 13.806 -0.146 13.609 1.00 38.84 110 THR A O 1
ATOM 863 N N . GLU A 1 111 ? 12.216 -0.077 12.062 1.00 35.31 111 GLU A N 1
ATOM 864 C CA . GLU A 1 111 ? 12.552 1.238 11.572 1.00 35.31 111 GLU A CA 1
ATOM 865 C C . GLU A 1 111 ? 11.479 2.181 12.105 1.00 35.31 111 GLU A C 1
ATOM 867 O O . GLU A 1 111 ? 10.301 2.064 11.745 1.00 35.31 111 GLU A O 1
ATOM 872 N N . PRO A 1 112 ? 11.842 3.073 13.044 1.00 33.75 112 PRO A N 1
ATOM 873 C CA . PRO A 1 112 ? 10.909 4.057 13.547 1.00 33.75 112 PRO A CA 1
ATOM 874 C C . PRO A 1 112 ? 10.450 4.889 12.353 1.00 33.75 112 PRO A C 1
ATOM 876 O O . PRO A 1 112 ? 11.261 5.510 11.667 1.00 33.75 112 PRO A O 1
ATOM 879 N N . HIS A 1 113 ? 9.146 4.888 12.096 1.00 43.47 113 HIS A N 1
ATOM 880 C CA . HIS A 1 113 ? 8.555 5.756 11.093 1.00 43.47 113 HIS A CA 1
ATOM 881 C C . HIS A 1 113 ? 8.775 7.203 11.540 1.00 43.47 113 HIS A C 1
ATOM 883 O O . HIS A 1 113 ? 8.063 7.730 12.397 1.00 43.47 113 HIS A O 1
ATOM 889 N N . VAL A 1 114 ? 9.803 7.839 10.978 1.00 33.34 114 VAL A N 1
ATOM 890 C CA . VAL A 1 114 ? 10.066 9.264 11.146 1.00 33.34 114 VAL A CA 1
ATOM 891 C C . VAL A 1 114 ? 8.968 9.995 10.386 1.00 33.34 114 VAL A C 1
ATOM 893 O O . VAL A 1 114 ? 8.989 10.114 9.161 1.00 33.34 114 VAL A O 1
ATOM 896 N N . ASN A 1 115 ? 7.944 10.419 11.117 1.00 32.94 115 ASN A N 1
ATOM 897 C CA . ASN A 1 115 ? 6.859 11.193 10.552 1.00 32.94 115 ASN A CA 1
ATOM 898 C C . ASN A 1 115 ? 7.354 12.633 10.361 1.00 32.94 115 ASN A C 1
ATOM 900 O O . ASN A 1 115 ? 7.547 13.363 11.331 1.00 32.94 115 ASN A O 1
ATOM 904 N N . GLY A 1 116 ? 7.577 13.024 9.107 1.00 27.95 116 GLY A N 1
ATOM 905 C CA . GLY A 1 116 ? 7.870 14.403 8.725 1.00 27.95 116 GLY A CA 1
ATOM 906 C C . GLY A 1 116 ? 9.118 14.541 7.862 1.00 27.95 116 GLY A C 1
ATOM 907 O O . GLY A 1 116 ? 10.232 14.444 8.352 1.00 27.95 116 GLY A O 1
ATOM 908 N N . SER A 1 117 ? 8.891 14.831 6.579 1.00 38.03 117 SER A N 1
ATOM 909 C CA . SER A 1 117 ? 9.768 15.582 5.672 1.00 38.03 117 SER A CA 1
ATOM 910 C C . SER A 1 117 ? 11.279 15.273 5.688 1.00 38.03 117 SER A C 1
ATOM 912 O O . SER A 1 117 ? 12.008 15.720 6.564 1.00 38.03 117 SER A O 1
ATOM 914 N N . ARG A 1 118 ? 11.760 14.701 4.569 1.00 35.50 118 ARG A N 1
ATOM 915 C CA . ARG A 1 118 ? 13.177 14.614 4.123 1.00 35.50 118 ARG A CA 1
ATOM 916 C C . ARG A 1 118 ? 14.045 13.429 4.576 1.00 35.50 118 ARG A C 1
ATOM 918 O O . ARG A 1 118 ? 15.258 13.577 4.654 1.00 35.50 118 ARG A O 1
ATOM 925 N N . ALA A 1 119 ? 13.504 12.223 4.712 1.00 32.97 119 ALA A N 1
ATOM 926 C CA . ALA A 1 119 ? 14.350 11.025 4.817 1.00 32.97 119 ALA A CA 1
ATOM 927 C C . ALA A 1 119 ? 13.901 9.923 3.848 1.00 32.97 119 ALA A C 1
ATOM 929 O O . ALA A 1 119 ? 13.406 8.876 4.237 1.00 32.97 119 ALA A O 1
ATOM 930 N N . CYS A 1 120 ? 14.051 10.173 2.549 1.00 27.80 120 CYS A N 1
ATOM 931 C CA . CYS A 1 120 ? 13.958 9.142 1.514 1.00 27.80 120 CYS A CA 1
ATOM 932 C C . CYS A 1 120 ? 15.163 9.297 0.585 1.00 27.80 120 CYS A C 1
ATOM 934 O O . CYS A 1 120 ? 15.028 9.790 -0.530 1.00 27.80 120 CYS A O 1
ATOM 936 N N . ALA A 1 121 ? 16.350 8.937 1.074 1.00 35.97 121 ALA A N 1
ATOM 937 C CA . ALA A 1 121 ? 17.509 8.704 0.211 1.00 35.97 121 ALA A CA 1
ATOM 938 C C . ALA A 1 121 ? 18.563 7.781 0.845 1.00 35.97 121 ALA A C 1
ATOM 940 O O . ALA A 1 121 ? 19.137 6.979 0.116 1.00 35.97 121 ALA A O 1
ATOM 941 N N . ASP A 1 122 ? 18.771 7.826 2.168 1.00 35.03 122 ASP A N 1
ATOM 942 C CA . ASP A 1 122 ? 20.051 7.355 2.730 1.00 35.03 122 ASP A CA 1
ATOM 943 C C . ASP A 1 122 ? 20.029 6.141 3.664 1.00 35.03 122 ASP A C 1
ATOM 945 O O . ASP A 1 122 ? 21.086 5.743 4.145 1.00 35.03 122 ASP A O 1
ATOM 949 N N . VAL A 1 123 ? 18.894 5.482 3.903 1.00 43.34 123 VAL A N 1
ATOM 950 C CA . VAL A 1 123 ? 18.888 4.291 4.771 1.00 43.34 123 VAL A CA 1
ATOM 951 C C . VAL A 1 123 ? 18.487 3.061 3.958 1.00 43.34 123 VAL A C 1
ATOM 953 O O . VAL A 1 123 ? 17.399 3.000 3.393 1.00 43.34 123 VAL A O 1
ATOM 956 N N . LEU A 1 124 ? 19.427 2.112 3.861 1.00 45.91 124 LEU A N 1
ATOM 957 C CA . LEU A 1 124 ? 19.336 0.793 3.214 1.00 45.91 124 LEU A CA 1
ATOM 958 C C . LEU A 1 124 ? 19.398 0.704 1.678 1.00 45.91 124 LEU A C 1
ATOM 960 O O . LEU A 1 124 ? 18.952 -0.284 1.092 1.00 45.91 124 LEU A O 1
ATOM 964 N N . ARG A 1 125 ? 20.107 1.619 1.006 1.00 40.84 125 ARG A N 1
ATOM 965 C CA . ARG A 1 125 ? 20.899 1.159 -0.151 1.00 40.84 125 ARG A CA 1
ATOM 966 C C . ARG A 1 125 ? 22.228 0.626 0.383 1.00 40.84 125 ARG A C 1
ATOM 968 O O . ARG A 1 125 ? 22.890 1.370 1.108 1.00 40.84 125 ARG A O 1
ATOM 975 N N . PRO A 1 126 ? 22.660 -0.610 0.048 1.00 47.22 126 PRO A N 1
ATOM 976 C CA . PRO A 1 126 ? 24.084 -0.913 0.149 1.00 47.22 126 PRO A CA 1
ATOM 977 C C . PRO A 1 126 ? 24.829 0.220 -0.572 1.00 47.22 126 PRO A C 1
ATOM 979 O O . PRO A 1 126 ? 24.293 0.707 -1.580 1.00 47.22 126 PRO A O 1
ATOM 982 N N . PRO A 1 127 ? 25.978 0.697 -0.049 1.00 49.66 127 PRO A N 1
ATOM 983 C CA . PRO A 1 127 ? 26.714 1.787 -0.677 1.00 49.66 127 PRO A CA 1
ATOM 984 C C . PRO A 1 127 ? 26.787 1.478 -2.163 1.00 49.66 127 PRO A C 1
ATOM 986 O O . PRO A 1 127 ? 27.175 0.363 -2.530 1.00 49.66 127 PRO A O 1
ATOM 989 N N . LEU A 1 128 ? 26.294 2.410 -2.992 1.00 49.56 128 LEU A N 1
ATOM 990 C CA . LEU A 1 128 ? 26.329 2.222 -4.434 1.00 49.56 128 LEU A CA 1
ATOM 991 C C . LEU A 1 128 ? 27.764 1.800 -4.759 1.00 49.56 128 LEU A C 1
ATOM 993 O O . LEU A 1 128 ? 28.690 2.495 -4.318 1.00 49.56 128 LEU A O 1
ATOM 997 N N . PRO A 1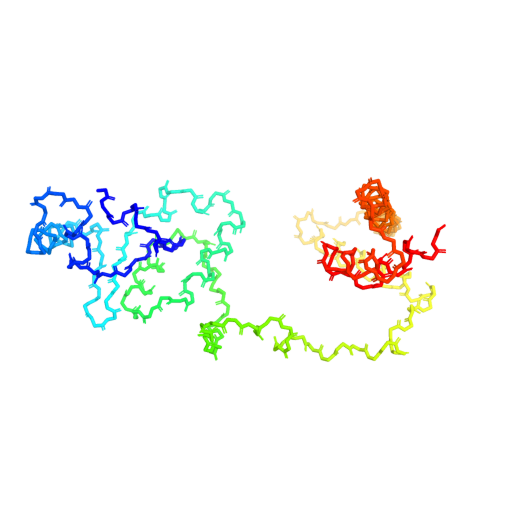 129 ? 27.965 0.649 -5.430 1.00 51.50 129 PRO A N 1
ATOM 998 C CA . PRO A 1 129 ? 29.292 0.275 -5.876 1.00 51.50 129 PRO A CA 1
ATOM 999 C C . PRO A 1 129 ? 29.863 1.502 -6.573 1.00 51.50 129 PRO A C 1
ATOM 1001 O O . PRO A 1 129 ? 29.172 2.153 -7.363 1.00 51.50 129 PRO A O 1
ATOM 1004 N N . ASN A 1 130 ? 31.073 1.873 -6.155 1.00 52.81 130 ASN A N 1
ATOM 1005 C CA . ASN A 1 130 ? 31.792 3.039 -6.641 1.00 52.81 130 ASN A CA 1
ATOM 1006 C C . ASN A 1 130 ? 31.583 3.109 -8.169 1.00 52.81 130 ASN A C 1
ATOM 1008 O O . ASN A 1 130 ? 31.661 2.064 -8.813 1.00 52.81 130 ASN A O 1
ATOM 1012 N N . PRO A 1 131 ? 31.280 4.252 -8.803 1.00 44.75 131 PRO A N 1
ATOM 1013 C CA . PRO A 1 131 ? 31.028 4.276 -10.249 1.00 44.75 131 PRO A CA 1
ATOM 1014 C C . PRO A 1 131 ? 32.197 3.712 -11.080 1.00 44.75 131 PRO A C 1
ATOM 1016 O O . PRO A 1 131 ? 31.995 3.275 -12.205 1.00 44.75 131 PRO A O 1
ATOM 1019 N N . SER A 1 132 ? 33.399 3.638 -10.494 1.00 45.03 132 SER A N 1
ATOM 1020 C CA . SER A 1 132 ? 34.571 2.951 -11.054 1.00 45.03 132 SER A CA 1
ATOM 1021 C C . SER A 1 132 ? 34.547 1.410 -10.920 1.00 45.03 132 SER A C 1
ATOM 1023 O O . SER A 1 132 ? 35.254 0.715 -11.639 1.00 45.03 132 SER A O 1
ATOM 1025 N N . SER A 1 133 ? 33.732 0.842 -10.023 1.00 45.97 133 SER A N 1
ATOM 1026 C CA . SER A 1 133 ? 33.542 -0.610 -9.848 1.00 45.97 133 SER A CA 1
ATOM 1027 C C . SER A 1 133 ? 32.340 -1.180 -10.610 1.00 45.97 133 SER A C 1
ATOM 1029 O O . SER A 1 133 ? 32.184 -2.395 -10.652 1.00 45.97 133 SER A O 1
ATOM 1031 N N . VAL A 1 134 ? 31.501 -0.327 -11.212 1.00 46.69 134 VAL A N 1
ATOM 1032 C CA . VAL A 1 134 ? 30.465 -0.715 -12.192 1.00 46.69 134 VAL A CA 1
ATOM 1033 C C . VAL A 1 134 ? 30.897 -0.269 -13.583 1.00 46.69 134 VAL A C 1
ATOM 1035 O O . VAL A 1 134 ? 30.140 0.340 -14.340 1.00 46.69 134 VAL A O 1
ATOM 1038 N N . LEU A 1 135 ? 32.149 -0.555 -13.931 1.00 45.62 135 LEU A N 1
ATOM 1039 C CA . LEU A 1 135 ? 32.454 -0.681 -15.346 1.00 45.62 135 LEU A CA 1
ATOM 1040 C C . LEU A 1 135 ? 31.524 -1.773 -15.889 1.00 45.62 135 LEU A C 1
ATOM 1042 O O . LEU A 1 135 ? 31.313 -2.763 -15.177 1.00 45.62 135 LEU A O 1
ATOM 1046 N N . PRO A 1 136 ? 30.920 -1.593 -17.080 1.00 44.19 136 PRO A N 1
ATOM 1047 C CA . PRO A 1 136 ? 30.196 -2.681 -17.714 1.00 44.19 136 PRO A CA 1
ATOM 1048 C C . PRO A 1 136 ? 31.111 -3.897 -17.648 1.00 44.19 136 PRO A C 1
ATOM 1050 O O . PRO A 1 136 ? 32.290 -3.804 -18.012 1.00 44.19 136 PRO A O 1
ATOM 1053 N N . ALA A 1 137 ? 30.590 -4.986 -17.079 1.00 47.00 137 ALA A N 1
ATOM 1054 C CA . ALA A 1 137 ? 31.278 -6.259 -17.132 1.00 47.00 137 ALA A CA 1
ATOM 1055 C C . ALA A 1 137 ? 31.685 -6.449 -18.599 1.00 47.00 137 ALA A C 1
ATOM 1057 O O . ALA A 1 137 ? 30.945 -6.026 -19.501 1.00 47.00 137 ALA A O 1
ATOM 1058 N N . LYS A 1 138 ? 32.909 -6.918 -18.849 1.00 45.25 138 LYS A N 1
ATOM 1059 C CA . LYS A 1 138 ? 33.390 -7.022 -20.233 1.00 45.25 138 LYS A CA 1
ATOM 1060 C C . LYS A 1 138 ? 32.348 -7.825 -21.013 1.00 45.25 138 LYS A C 1
ATOM 1062 O O . LYS A 1 138 ? 31.649 -8.628 -20.410 1.00 45.25 138 LYS A O 1
ATOM 1067 N N . ALA A 1 139 ? 32.195 -7.602 -22.317 1.00 51.44 139 ALA A N 1
ATOM 1068 C CA . ALA A 1 139 ? 31.157 -8.289 -23.099 1.00 51.44 139 ALA A CA 1
ATOM 1069 C C . ALA A 1 139 ? 31.132 -9.820 -22.847 1.00 51.44 139 ALA A C 1
ATOM 1071 O O . ALA A 1 139 ? 30.063 -10.418 -22.807 1.00 51.44 139 ALA A O 1
ATOM 1072 N N . ASP A 1 140 ? 32.296 -10.401 -22.539 1.00 54.44 140 ASP A N 1
ATOM 1073 C CA . ASP A 1 140 ? 32.486 -11.803 -22.154 1.00 54.44 140 ASP A CA 1
ATOM 1074 C C . ASP A 1 140 ? 31.775 -12.220 -20.835 1.00 54.44 140 ASP A C 1
ATOM 1076 O O . ASP A 1 140 ? 31.372 -13.372 -20.687 1.00 54.44 140 ASP A O 1
ATOM 1080 N N . ASP A 1 141 ? 31.571 -11.300 -19.887 1.00 63.28 141 ASP A N 1
ATOM 1081 C CA . ASP A 1 141 ? 30.883 -11.521 -18.605 1.00 63.28 141 ASP A CA 1
ATOM 1082 C C . ASP A 1 141 ? 29.341 -11.439 -18.742 1.00 63.28 141 ASP A C 1
ATOM 1084 O O . ASP A 1 141 ? 28.605 -12.104 -18.002 1.00 63.28 141 ASP A O 1
ATOM 1088 N N . GLU A 1 142 ? 28.818 -10.633 -19.683 1.00 66.06 142 GLU A N 1
ATOM 1089 C CA . GLU A 1 142 ? 27.367 -10.543 -19.942 1.00 66.06 142 GLU A CA 1
ATOM 1090 C C . GLU A 1 142 ? 26.840 -11.879 -20.491 1.00 66.06 142 GLU A C 1
ATOM 1092 O O . GLU A 1 142 ? 25.834 -12.400 -20.003 1.00 66.06 142 GLU A O 1
ATOM 1097 N N . ASP A 1 143 ? 27.569 -12.498 -21.418 1.00 71.38 143 ASP A N 1
ATOM 1098 C CA . ASP A 1 143 ? 27.204 -13.797 -21.991 1.00 71.38 143 ASP A CA 1
ATOM 1099 C C . ASP A 1 143 ? 27.235 -14.919 -20.933 1.00 71.38 143 ASP A C 1
ATOM 1101 O O . ASP A 1 143 ? 26.346 -15.777 -20.889 1.00 71.38 143 ASP A O 1
ATOM 1105 N N . GLU A 1 144 ? 28.202 -14.887 -20.008 1.00 77.62 144 GLU A N 1
ATOM 1106 C CA . GLU A 1 144 ? 28.301 -15.874 -18.928 1.00 77.62 144 GLU A CA 1
ATOM 1107 C C . GLU A 1 144 ? 27.158 -15.731 -17.905 1.00 77.62 144 GLU A C 1
ATOM 1109 O O . GLU A 1 144 ? 26.604 -16.724 -17.416 1.00 77.62 144 GLU A O 1
ATOM 1114 N N . THR A 1 145 ? 26.755 -14.498 -17.589 1.00 81.69 145 THR A N 1
ATOM 1115 C CA . THR A 1 145 ? 25.623 -14.249 -16.682 1.00 81.69 145 THR A CA 1
ATOM 1116 C C . THR A 1 145 ? 24.295 -14.694 -17.292 1.00 81.69 145 THR A C 1
ATOM 1118 O O . THR A 1 145 ? 23.494 -15.335 -16.602 1.00 81.69 145 THR A O 1
ATOM 1121 N N . LEU A 1 146 ? 24.099 -14.459 -18.590 1.00 78.56 146 LEU A N 1
ATOM 1122 C CA . LEU A 1 146 ? 22.927 -14.920 -19.332 1.00 78.56 146 LEU A CA 1
ATOM 1123 C C . LEU A 1 146 ? 22.868 -16.446 -19.423 1.00 78.56 146 LEU A C 1
ATOM 1125 O O . LEU A 1 146 ? 21.803 -17.029 -19.203 1.00 78.56 146 LEU A O 1
ATOM 1129 N N . HIS A 1 147 ? 24.009 -17.101 -19.649 1.00 78.69 147 HIS A N 1
ATOM 1130 C CA . HIS A 1 147 ? 24.118 -18.559 -19.630 1.00 78.69 147 HIS A CA 1
ATOM 1131 C C . HIS A 1 147 ? 23.732 -19.144 -18.260 1.00 78.69 147 HIS A C 1
ATOM 1133 O O . HIS A 1 147 ? 22.925 -20.076 -18.166 1.00 78.69 147 HIS A O 1
ATOM 1139 N N . ARG A 1 148 ? 24.234 -18.556 -17.164 1.00 84.38 148 ARG A N 1
ATOM 1140 C CA . ARG A 1 148 ? 23.875 -18.966 -15.792 1.00 84.38 148 ARG A CA 1
ATOM 1141 C C . ARG A 1 148 ? 22.385 -18.774 -15.500 1.00 84.38 148 ARG A C 1
ATOM 1143 O O . ARG A 1 148 ? 21.780 -19.607 -14.824 1.00 84.38 148 ARG A O 1
ATOM 1150 N N . GLU A 1 149 ? 21.773 -17.698 -15.988 1.00 85.81 149 GLU A N 1
ATOM 1151 C CA . GLU A 1 149 ? 20.337 -17.459 -15.812 1.00 85.81 149 GLU A CA 1
ATOM 1152 C C . GLU A 1 149 ? 19.484 -18.427 -16.648 1.00 85.81 149 GLU A C 1
ATOM 1154 O O . GLU A 1 149 ? 18.489 -18.967 -16.153 1.00 85.81 149 GLU A O 1
ATOM 1159 N N . ALA A 1 150 ? 19.908 -18.731 -17.877 1.00 81.88 150 ALA A N 1
ATOM 1160 C CA . ALA A 1 150 ? 19.274 -19.738 -18.724 1.00 81.88 150 ALA A CA 1
ATOM 1161 C C . ALA A 1 150 ? 19.296 -21.131 -18.071 1.00 81.88 150 ALA A C 1
ATOM 1163 O O . ALA A 1 150 ? 18.277 -21.828 -18.075 1.00 81.88 150 ALA A O 1
ATOM 1164 N N . LEU A 1 151 ? 20.414 -21.512 -17.443 1.00 85.31 151 LEU A N 1
ATOM 1165 C CA . LEU A 1 151 ? 20.530 -22.754 -16.673 1.00 85.31 151 LEU A CA 1
ATOM 1166 C C . LEU A 1 151 ? 19.556 -22.799 -15.490 1.00 85.31 151 LEU A C 1
ATOM 1168 O O . LEU A 1 151 ? 18.866 -23.800 -15.312 1.00 85.31 151 LEU A O 1
ATOM 1172 N N . LYS A 1 152 ? 19.414 -21.708 -14.728 1.00 90.19 152 LYS A N 1
ATOM 1173 C CA . LYS A 1 152 ? 18.432 -21.639 -13.630 1.00 90.19 152 LYS A CA 1
ATOM 1174 C C . LYS A 1 152 ? 16.995 -21.821 -14.125 1.00 90.19 152 LYS A C 1
ATOM 1176 O O . LYS A 1 152 ? 16.222 -22.558 -13.513 1.00 90.19 152 LYS A O 1
ATOM 1181 N N . ARG A 1 153 ? 16.630 -21.183 -15.246 1.00 86.62 153 ARG A N 1
ATOM 1182 C CA . ARG A 1 153 ? 15.293 -21.336 -15.855 1.00 86.62 153 ARG A CA 1
ATOM 1183 C C . ARG A 1 153 ? 15.046 -22.770 -16.331 1.00 86.62 153 ARG A C 1
ATOM 1185 O O . ARG A 1 153 ? 13.932 -23.274 -16.201 1.00 86.62 153 ARG A O 1
ATOM 1192 N N . LEU A 1 154 ? 16.076 -23.429 -16.862 1.00 81.38 154 LEU A N 1
ATOM 1193 C CA . LEU A 1 154 ? 16.014 -24.837 -17.242 1.00 81.38 154 LEU A CA 1
ATOM 1194 C C . LEU A 1 154 ? 15.767 -25.730 -16.018 1.00 81.38 154 LEU A C 1
ATOM 1196 O O . LEU A 1 154 ? 14.836 -26.529 -16.041 1.00 81.38 154 LEU A O 1
ATOM 1200 N N . GLU A 1 155 ? 16.559 -25.576 -14.955 1.00 85.25 155 GLU A N 1
ATOM 1201 C CA . GLU A 1 155 ? 16.424 -26.367 -13.723 1.00 85.25 155 GLU A CA 1
ATOM 1202 C C . GLU A 1 155 ? 15.037 -26.214 -13.096 1.00 85.25 155 GLU A C 1
ATOM 1204 O O . GLU A 1 155 ? 14.426 -27.196 -12.671 1.00 85.25 155 GLU A O 1
ATOM 1209 N N . GLN A 1 156 ? 14.510 -24.989 -13.071 1.00 86.69 156 GLN A N 1
ATOM 1210 C CA . GLN A 1 156 ? 13.155 -24.732 -12.599 1.00 86.69 156 GLN A CA 1
ATOM 1211 C C . GLN A 1 156 ? 12.112 -25.461 -13.458 1.00 86.69 156 GLN A C 1
ATOM 1213 O O . GLN A 1 156 ? 11.239 -26.144 -12.924 1.00 86.69 156 GLN A O 1
ATOM 1218 N N . ARG A 1 157 ? 12.230 -25.391 -14.788 1.00 84.75 157 ARG A N 1
ATOM 1219 C CA . ARG A 1 157 ? 11.327 -26.097 -15.704 1.00 84.75 157 ARG A CA 1
ATOM 1220 C C . ARG A 1 157 ? 11.396 -27.613 -15.528 1.00 84.75 157 ARG A C 1
ATOM 1222 O O . ARG A 1 157 ? 10.363 -28.272 -15.589 1.00 84.75 157 ARG A O 1
ATOM 1229 N N . GLU A 1 158 ? 12.586 -28.175 -15.335 1.00 85.00 158 GLU A N 1
ATOM 1230 C CA . GLU A 1 158 ? 12.751 -29.618 -15.130 1.00 85.00 158 GLU A CA 1
ATOM 1231 C C . GLU A 1 158 ? 12.110 -30.094 -13.821 1.00 85.00 158 GLU A C 1
ATOM 1233 O O . GLU A 1 158 ? 11.578 -31.202 -13.785 1.00 85.00 158 GLU A O 1
ATOM 1238 N N . ARG A 1 159 ? 12.065 -29.244 -12.784 1.00 82.19 159 ARG A N 1
ATOM 1239 C CA . ARG A 1 159 ? 11.298 -29.513 -11.554 1.00 82.19 159 ARG A CA 1
ATOM 1240 C C . ARG A 1 159 ? 9.785 -29.486 -11.777 1.00 82.19 159 ARG A C 1
ATOM 1242 O O . ARG A 1 159 ? 9.078 -30.273 -11.160 1.00 82.19 159 ARG A O 1
ATOM 1249 N N . GLU A 1 160 ? 9.294 -28.582 -12.620 1.00 81.69 160 GLU A N 1
ATOM 1250 C CA . GLU A 1 160 ? 7.854 -28.372 -12.837 1.00 81.69 160 GLU A CA 1
ATOM 1251 C C . GLU A 1 160 ? 7.245 -29.337 -13.870 1.00 81.69 160 GLU A C 1
ATOM 1253 O O . GLU A 1 160 ? 6.124 -29.808 -13.696 1.00 81.69 160 GLU A O 1
ATOM 1258 N N . VAL A 1 161 ? 7.967 -29.626 -14.957 1.00 81.00 161 VAL A N 1
ATOM 1259 C CA . VAL A 1 161 ? 7.437 -30.302 -16.161 1.00 81.00 161 VAL A CA 1
ATOM 1260 C C . VAL A 1 161 ? 8.205 -31.591 -16.495 1.00 81.00 161 VAL A C 1
ATOM 1262 O O . VAL A 1 161 ? 7.747 -32.394 -17.307 1.00 81.00 161 VAL A O 1
ATOM 1265 N N . GLY A 1 162 ? 9.359 -31.823 -15.864 1.00 76.00 162 GLY A N 1
ATOM 1266 C CA . GLY A 1 162 ? 10.231 -32.965 -16.138 1.00 76.00 162 GLY A CA 1
ATOM 1267 C C . GLY A 1 162 ? 11.349 -32.677 -17.156 1.00 76.00 162 GLY A C 1
ATOM 1268 O O . GLY A 1 162 ? 11.442 -31.574 -17.711 1.00 76.00 162 GLY A O 1
ATOM 1269 N N . PRO A 1 163 ? 12.232 -33.665 -17.397 1.00 79.38 163 PRO A N 1
ATOM 1270 C CA . PRO A 1 163 ? 13.510 -33.467 -18.078 1.00 79.38 163 PRO A CA 1
ATOM 1271 C C . PRO A 1 163 ? 13.358 -33.055 -19.544 1.00 79.38 163 PRO A C 1
ATOM 1273 O O . PRO A 1 163 ? 12.495 -33.543 -20.281 1.00 79.38 163 PRO A O 1
ATOM 1276 N N . VAL A 1 164 ? 14.230 -32.153 -19.999 1.00 81.69 164 VAL A N 1
ATOM 1277 C CA . VAL A 1 164 ? 14.175 -31.630 -21.370 1.00 81.69 164 VAL A CA 1
ATOM 1278 C C . VAL A 1 164 ? 14.917 -32.563 -22.320 1.00 81.69 164 VAL A C 1
ATOM 1280 O O . VAL A 1 164 ? 16.114 -32.784 -22.185 1.00 81.69 164 VAL A O 1
ATOM 1283 N N . ARG A 1 165 ? 14.226 -33.061 -23.354 1.00 79.62 165 ARG A N 1
ATOM 1284 C CA . ARG A 1 165 ? 14.795 -34.017 -24.323 1.00 79.62 165 ARG A CA 1
ATOM 1285 C C . ARG A 1 165 ? 16.023 -33.492 -25.091 1.00 79.62 165 ARG A C 1
ATOM 1287 O O . ARG A 1 165 ? 16.866 -34.285 -25.487 1.00 79.62 165 ARG A O 1
ATOM 1294 N N . ASN A 1 166 ? 16.121 -32.182 -25.326 1.00 87.88 166 ASN A N 1
ATOM 1295 C CA . ASN A 1 166 ? 17.295 -31.533 -25.923 1.00 87.88 166 ASN A CA 1
ATOM 1296 C C . ASN A 1 166 ? 17.665 -30.298 -25.097 1.00 87.88 166 ASN A C 1
ATOM 1298 O O . ASN A 1 166 ? 17.144 -29.203 -25.330 1.00 87.88 166 ASN A O 1
ATOM 1302 N N . ARG A 1 167 ? 18.536 -30.517 -24.113 1.00 83.19 167 ARG A N 1
ATOM 1303 C CA . ARG A 1 167 ? 18.941 -29.524 -23.122 1.00 83.19 167 ARG A CA 1
ATOM 1304 C C . ARG A 1 167 ? 19.721 -28.368 -23.754 1.00 83.19 167 ARG A C 1
ATOM 1306 O O . ARG A 1 167 ? 19.317 -27.217 -23.613 1.00 83.19 167 ARG A O 1
ATOM 1313 N N . ASP A 1 168 ? 20.734 -28.673 -24.559 1.00 82.25 168 ASP A N 1
ATOM 1314 C CA . ASP A 1 168 ? 21.591 -27.666 -25.203 1.00 82.25 168 ASP A CA 1
ATOM 1315 C C . ASP A 1 168 ? 20.823 -26.803 -26.209 1.00 82.25 168 ASP A C 1
ATOM 1317 O O . ASP A 1 168 ? 20.970 -25.581 -26.257 1.00 82.25 168 ASP A O 1
ATOM 1321 N N . GLY A 1 169 ? 19.940 -27.422 -26.998 1.00 84.06 169 GLY A N 1
ATOM 1322 C CA . GLY A 1 169 ? 19.080 -26.698 -27.934 1.00 84.06 169 GLY A CA 1
ATOM 1323 C C . GLY A 1 169 ? 18.017 -25.841 -27.240 1.00 84.06 169 GLY A C 1
ATOM 1324 O O . GLY A 1 169 ? 17.490 -24.900 -27.840 1.00 84.06 169 GLY A O 1
ATOM 1325 N N . TRP A 1 170 ? 17.659 -26.159 -25.996 1.00 87.81 170 TRP A N 1
ATOM 1326 C CA . TRP A 1 170 ? 16.783 -25.325 -25.178 1.00 87.81 170 TRP A CA 1
ATOM 1327 C C . TRP A 1 170 ? 17.552 -24.144 -24.578 1.00 87.81 170 TRP A C 1
ATOM 1329 O O . TRP A 1 170 ? 17.093 -23.014 -24.720 1.00 87.81 170 TRP A O 1
ATOM 1339 N N . LEU A 1 171 ? 18.745 -24.382 -24.022 1.00 83.12 171 LEU A N 1
ATOM 1340 C CA . LEU A 1 171 ? 19.605 -23.343 -23.440 1.00 83.12 171 LEU A CA 1
ATOM 1341 C C . LEU A 1 171 ? 19.957 -22.251 -24.453 1.00 83.12 171 LEU A C 1
ATOM 1343 O O . LEU A 1 171 ? 19.644 -21.090 -24.215 1.00 83.12 171 LEU A O 1
ATOM 1347 N N . LYS A 1 172 ? 20.429 -22.621 -25.651 1.00 83.06 172 LYS A N 1
ATOM 1348 C CA . LYS A 1 172 ? 20.724 -21.650 -26.725 1.00 83.06 172 LYS A CA 1
ATOM 1349 C C . LYS A 1 172 ? 19.513 -20.808 -27.140 1.00 83.06 172 LYS A C 1
ATOM 1351 O O . LYS A 1 172 ? 19.652 -19.685 -27.616 1.00 83.06 172 LYS A O 1
ATOM 1356 N N . ARG A 1 173 ? 18.294 -21.352 -27.028 1.00 85.38 173 ARG A N 1
ATOM 1357 C CA . ARG A 1 173 ? 17.060 -20.592 -27.292 1.00 85.38 173 ARG A CA 1
ATOM 1358 C C . ARG A 1 173 ? 16.723 -19.659 -26.136 1.00 85.38 173 ARG A C 1
ATOM 1360 O O . ARG A 1 173 ? 16.337 -18.525 -26.393 1.00 85.38 173 ARG A O 1
ATOM 1367 N N . ALA A 1 174 ? 16.885 -20.121 -24.902 1.00 83.81 174 ALA A N 1
ATOM 1368 C CA . ALA A 1 174 ? 16.664 -19.316 -23.710 1.00 83.81 174 ALA A CA 1
ATOM 1369 C C . ALA A 1 174 ? 17.639 -18.131 -23.631 1.00 83.81 174 ALA A C 1
ATOM 1371 O O . ALA A 1 174 ? 17.191 -17.014 -23.399 1.00 83.81 174 ALA A O 1
ATOM 1372 N N . GLU A 1 175 ? 18.924 -18.343 -23.917 1.00 86.25 175 GLU A N 1
ATOM 1373 C CA . GLU A 1 175 ? 19.942 -17.285 -24.002 1.00 86.25 175 GLU A CA 1
ATOM 1374 C C . GLU A 1 175 ? 19.579 -16.230 -25.046 1.00 86.25 175 GLU A C 1
ATOM 1376 O O . GLU A 1 175 ? 19.540 -15.044 -24.736 1.00 86.25 175 GLU A O 1
ATOM 1381 N N . ARG A 1 176 ? 19.222 -16.643 -26.271 1.00 85.31 176 ARG A N 1
ATOM 1382 C CA . ARG A 1 176 ? 18.788 -15.696 -27.314 1.00 85.31 176 ARG A CA 1
ATOM 1383 C C . ARG A 1 176 ? 17.555 -14.896 -26.905 1.00 85.31 176 ARG A C 1
ATOM 1385 O O . ARG A 1 176 ? 17.485 -13.706 -27.196 1.00 85.31 176 ARG A O 1
ATOM 1392 N N . ASN A 1 177 ? 16.600 -15.531 -26.229 1.00 86.88 177 ASN A N 1
ATOM 1393 C CA . ASN A 1 177 ? 15.419 -14.838 -25.724 1.00 86.88 177 ASN A CA 1
ATOM 1394 C C . ASN A 1 177 ? 15.787 -13.836 -24.623 1.00 86.88 177 ASN A C 1
ATOM 1396 O O . ASN A 1 177 ? 15.291 -12.718 -24.644 1.00 86.88 177 ASN A O 1
ATOM 1400 N N . LEU A 1 178 ? 16.687 -14.201 -23.707 1.00 84.94 178 LEU A N 1
ATOM 1401 C CA . LEU A 1 178 ? 17.194 -13.308 -22.663 1.00 84.94 178 LEU A CA 1
ATOM 1402 C C . LEU A 1 178 ? 17.951 -12.110 -23.254 1.00 84.94 178 LEU A C 1
ATOM 1404 O O . LEU A 1 178 ? 17.694 -10.975 -22.861 1.00 84.94 178 LEU A O 1
ATOM 1408 N N . HIS A 1 179 ? 18.815 -12.331 -24.247 1.00 82.88 179 HIS A N 1
ATOM 1409 C CA . HIS A 1 179 ? 19.466 -11.244 -24.984 1.00 82.88 179 HIS A CA 1
ATOM 1410 C C . HIS A 1 179 ? 18.448 -10.312 -25.644 1.00 82.88 179 HIS A C 1
ATOM 1412 O O . HIS A 1 179 ? 18.572 -9.094 -25.534 1.00 82.88 179 HIS A O 1
ATOM 1418 N N . ALA A 1 180 ? 17.425 -10.868 -26.299 1.00 81.31 180 ALA A N 1
ATOM 1419 C CA . ALA A 1 180 ? 16.366 -10.076 -26.917 1.00 81.31 180 ALA A CA 1
ATOM 1420 C C . ALA A 1 180 ? 15.550 -9.287 -25.874 1.00 81.31 180 ALA A C 1
ATOM 1422 O O . ALA A 1 180 ? 15.231 -8.123 -26.102 1.00 81.31 180 ALA A O 1
ATOM 1423 N N . GLU A 1 181 ? 15.255 -9.879 -24.711 1.00 84.25 181 GLU A N 1
ATOM 1424 C CA . GLU A 1 181 ? 14.597 -9.202 -23.586 1.00 84.25 181 GLU A CA 1
ATOM 1425 C C . GLU A 1 181 ? 15.444 -8.035 -23.056 1.00 84.25 181 GLU A C 1
ATOM 1427 O O . GLU A 1 181 ? 14.914 -6.949 -22.809 1.00 84.25 181 GLU A O 1
ATOM 1432 N N . LEU A 1 182 ? 16.756 -8.228 -22.894 1.00 83.56 182 LEU A N 1
ATOM 1433 C CA . LEU A 1 182 ? 17.668 -7.176 -22.441 1.00 83.56 182 LEU A CA 1
ATOM 1434 C C . LEU A 1 182 ? 17.822 -6.059 -23.475 1.00 83.56 182 LEU A C 1
ATOM 1436 O O . LEU A 1 182 ? 17.776 -4.888 -23.098 1.00 83.56 182 LEU A O 1
ATOM 1440 N N . ALA A 1 183 ? 17.944 -6.397 -24.759 1.00 80.75 183 ALA A N 1
ATOM 1441 C CA . ALA A 1 183 ? 17.963 -5.418 -25.843 1.00 80.75 183 ALA A CA 1
ATOM 1442 C C . ALA A 1 183 ? 16.667 -4.591 -25.851 1.00 80.75 183 ALA A C 1
ATOM 1444 O O . ALA A 1 183 ? 16.715 -3.366 -25.798 1.00 80.75 183 ALA A O 1
ATOM 1445 N N . ALA A 1 184 ? 15.506 -5.246 -25.756 1.00 77.81 184 ALA A N 1
ATOM 1446 C CA . ALA A 1 184 ? 14.218 -4.559 -25.698 1.00 77.81 184 ALA A CA 1
ATOM 1447 C C . ALA A 1 184 ? 14.081 -3.636 -24.472 1.00 77.81 184 ALA A C 1
ATOM 1449 O O . ALA A 1 184 ? 13.444 -2.582 -24.561 1.00 77.81 184 ALA A O 1
ATOM 1450 N N . ARG A 1 185 ? 14.671 -4.010 -23.326 1.00 79.69 185 ARG A N 1
ATOM 1451 C CA . ARG A 1 185 ? 14.738 -3.149 -22.132 1.00 79.69 185 ARG A CA 1
ATOM 1452 C C . ARG A 1 185 ? 15.629 -1.932 -22.359 1.00 79.69 185 ARG A C 1
ATOM 1454 O O . ARG A 1 185 ? 15.194 -0.831 -22.034 1.00 79.69 185 ARG A O 1
ATOM 1461 N N . ARG A 1 186 ? 16.820 -2.119 -22.941 1.00 80.69 186 ARG A N 1
ATOM 1462 C CA . ARG A 1 186 ? 17.735 -1.020 -23.296 1.00 80.69 186 ARG A CA 1
ATOM 1463 C C . ARG A 1 186 ? 17.036 -0.028 -24.232 1.00 80.69 186 ARG A C 1
ATOM 1465 O O . ARG A 1 186 ? 16.959 1.150 -23.894 1.00 80.69 186 ARG A O 1
ATOM 1472 N N . ASP A 1 187 ? 16.391 -0.516 -25.290 1.00 83.12 187 ASP A N 1
ATOM 1473 C CA . ASP A 1 187 ? 15.634 0.324 -26.226 1.00 83.12 187 ASP A CA 1
ATOM 1474 C C . ASP A 1 187 ? 14.457 1.045 -25.549 1.00 83.12 187 ASP A C 1
ATOM 1476 O O . ASP A 1 187 ? 14.126 2.185 -25.872 1.00 83.12 187 ASP A O 1
ATOM 1480 N N . ALA A 1 188 ? 13.763 0.384 -24.616 1.00 76.31 188 ALA A N 1
ATOM 1481 C CA . ALA A 1 188 ? 12.658 0.999 -23.886 1.00 76.31 188 ALA A CA 1
ATOM 1482 C C . ALA A 1 188 ? 13.136 2.118 -22.953 1.00 76.31 188 ALA A C 1
ATOM 1484 O O . ALA A 1 188 ? 12.460 3.142 -22.833 1.00 76.31 188 ALA A O 1
ATOM 1485 N N . ASP A 1 189 ? 14.281 1.935 -22.302 1.00 81.75 189 ASP A N 1
ATOM 1486 C CA . ASP A 1 189 ? 14.880 2.956 -21.450 1.00 81.75 189 ASP A CA 1
ATOM 1487 C C . ASP A 1 189 ? 15.441 4.121 -22.269 1.00 81.75 189 ASP A C 1
ATOM 1489 O O . ASP A 1 189 ? 15.277 5.271 -21.859 1.00 81.75 189 ASP A O 1
ATOM 1493 N N . GLU A 1 190 ? 16.005 3.859 -23.447 1.00 85.19 190 GLU A N 1
ATOM 1494 C CA . GLU A 1 190 ? 16.413 4.896 -24.398 1.00 85.19 190 GLU A CA 1
ATOM 1495 C C . GLU A 1 190 ? 15.206 5.713 -24.876 1.00 85.19 190 GLU A C 1
ATOM 1497 O O . GLU A 1 190 ? 15.171 6.925 -24.672 1.00 85.19 190 GLU A O 1
ATOM 1502 N N . ARG A 1 191 ? 14.123 5.055 -25.316 1.00 83.94 191 ARG A N 1
ATOM 1503 C CA . ARG A 1 191 ? 12.859 5.734 -25.665 1.00 83.94 191 ARG A CA 1
ATOM 1504 C C . ARG A 1 191 ? 12.303 6.587 -24.524 1.00 83.94 191 ARG A C 1
ATOM 1506 O O . ARG A 1 191 ? 11.757 7.663 -24.758 1.00 83.94 191 ARG A O 1
ATOM 1513 N N . ARG A 1 192 ? 12.410 6.124 -23.273 1.00 84.44 192 ARG A N 1
ATOM 1514 C CA . ARG A 1 192 ? 11.990 6.904 -22.094 1.00 84.44 192 ARG A CA 1
ATOM 1515 C C . ARG A 1 192 ? 12.872 8.130 -21.880 1.00 84.44 192 ARG A C 1
ATOM 1517 O O . ARG A 1 192 ? 12.343 9.175 -21.501 1.00 84.44 192 ARG A O 1
ATOM 1524 N N . ARG A 1 193 ? 14.188 8.012 -22.082 1.00 83.94 193 ARG A N 1
ATOM 1525 C CA . ARG A 1 193 ? 15.123 9.146 -22.006 1.00 83.94 193 ARG A CA 1
ATOM 1526 C C . ARG A 1 193 ? 14.823 10.162 -23.101 1.00 83.94 193 ARG A C 1
ATOM 1528 O O . ARG A 1 193 ? 14.689 11.341 -22.785 1.00 83.94 193 ARG A O 1
ATOM 1535 N N . ASP A 1 194 ? 14.602 9.707 -24.327 1.00 87.75 194 ASP A N 1
ATOM 1536 C CA . ASP A 1 194 ? 14.261 10.573 -25.457 1.00 87.75 194 ASP A CA 1
ATOM 1537 C C . ASP A 1 194 ? 12.926 11.286 -25.243 1.00 87.75 194 ASP A C 1
ATOM 1539 O O . ASP A 1 194 ? 12.836 12.499 -25.415 1.00 87.75 194 ASP A O 1
ATOM 1543 N N . ALA A 1 195 ? 11.900 10.580 -24.759 1.00 88.00 195 ALA A N 1
ATOM 1544 C CA . ALA A 1 195 ? 10.616 11.192 -24.422 1.00 88.00 195 ALA A CA 1
ATOM 1545 C C . ALA A 1 195 ? 10.744 12.248 -23.309 1.00 88.00 195 ALA A C 1
ATOM 1547 O O . ALA A 1 195 ? 10.079 13.285 -23.353 1.00 88.00 195 ALA A O 1
ATOM 1548 N N . ARG A 1 196 ? 11.608 12.012 -22.311 1.00 88.56 196 ARG A N 1
ATOM 1549 C CA . ARG A 1 196 ? 11.899 12.993 -21.253 1.00 88.56 196 ARG A CA 1
ATOM 1550 C C . ARG A 1 196 ? 12.619 14.220 -21.799 1.00 88.56 196 ARG A C 1
ATOM 1552 O O . ARG A 1 196 ? 12.211 15.328 -21.466 1.00 88.56 196 ARG A O 1
ATOM 1559 N N . ARG A 1 197 ? 13.630 14.030 -22.650 1.00 89.56 197 ARG A N 1
ATOM 1560 C CA . ARG A 1 197 ? 14.343 15.120 -23.334 1.00 89.56 197 ARG A CA 1
ATOM 1561 C C . ARG A 1 197 ? 13.402 15.938 -24.207 1.00 89.56 197 ARG A C 1
ATOM 1563 O O . ARG A 1 197 ? 13.371 17.153 -24.083 1.00 89.56 197 ARG A O 1
ATOM 1570 N N . HIS A 1 198 ? 12.571 15.278 -25.010 1.00 91.88 198 HIS A N 1
ATOM 1571 C CA . HIS A 1 198 ? 11.587 15.943 -25.859 1.00 91.88 198 HIS A CA 1
ATOM 1572 C C . HIS A 1 198 ? 10.588 16.771 -25.041 1.00 91.88 198 HIS A C 1
ATOM 1574 O O . HIS A 1 198 ? 10.362 17.941 -25.334 1.00 91.88 198 HIS A O 1
ATOM 1580 N N . ARG A 1 199 ? 10.042 16.206 -23.957 1.00 90.81 199 ARG A N 1
ATOM 1581 C CA . ARG A 1 199 ? 9.139 16.936 -23.056 1.00 90.81 199 ARG A CA 1
ATOM 1582 C C . ARG A 1 199 ? 9.822 18.132 -22.389 1.00 90.81 199 ARG A C 1
ATOM 1584 O O . ARG A 1 199 ? 9.195 19.173 -22.228 1.00 90.81 199 ARG A O 1
ATOM 1591 N N . ALA A 1 200 ? 11.079 17.980 -21.987 1.00 90.31 200 ALA A N 1
ATOM 1592 C CA . ALA A 1 200 ? 11.860 19.060 -21.401 1.00 90.31 200 ALA A CA 1
ATOM 1593 C C . ALA A 1 200 ? 12.164 20.171 -22.424 1.00 90.31 200 ALA A C 1
ATOM 1595 O O . ALA A 1 200 ? 12.090 21.343 -22.072 1.00 90.31 200 ALA A O 1
ATOM 1596 N N . ALA A 1 201 ? 12.419 19.821 -23.687 1.00 90.62 201 ALA A N 1
ATOM 1597 C CA . ALA A 1 201 ? 12.597 20.782 -24.775 1.00 90.62 201 ALA A CA 1
ATOM 1598 C C . ALA A 1 201 ? 11.312 21.572 -25.072 1.00 90.62 201 ALA A C 1
ATOM 1600 O O . ALA A 1 201 ? 11.368 22.789 -25.215 1.00 90.62 201 ALA A O 1
ATOM 1601 N N . LEU A 1 202 ? 10.147 20.913 -25.078 1.00 92.69 202 LEU A N 1
ATOM 1602 C CA . LEU A 1 202 ? 8.854 21.604 -25.185 1.00 92.69 202 LEU A CA 1
ATOM 1603 C C . LEU A 1 202 ? 8.634 22.568 -24.013 1.00 92.69 202 LEU A C 1
ATOM 1605 O O . LEU A 1 202 ? 8.260 23.714 -24.213 1.00 92.69 202 LEU A O 1
ATOM 1609 N N . MET A 1 203 ? 8.939 22.126 -22.790 1.00 90.50 203 MET A N 1
ATOM 1610 C CA . MET A 1 203 ? 8.821 22.969 -21.600 1.00 90.50 203 MET A CA 1
ATOM 1611 C C . MET A 1 203 ? 9.756 24.185 -21.643 1.00 90.50 203 MET A C 1
ATOM 1613 O O . MET A 1 203 ? 9.393 25.245 -21.143 1.00 90.50 203 MET A O 1
ATOM 1617 N N . ARG A 1 204 ? 10.948 24.040 -22.232 1.00 91.25 204 ARG A N 1
ATOM 1618 C CA . ARG A 1 204 ? 11.852 25.164 -22.492 1.00 91.25 204 ARG A CA 1
ATOM 1619 C C . ARG A 1 204 ? 11.228 26.152 -23.478 1.00 91.25 204 ARG A C 1
ATOM 1621 O O . ARG A 1 204 ? 11.193 27.333 -23.160 1.00 91.25 204 ARG A O 1
ATOM 1628 N N . ALA A 1 205 ? 10.702 25.676 -24.607 1.00 91.69 205 ALA A N 1
ATOM 1629 C CA . ALA A 1 205 ? 10.066 26.530 -25.613 1.00 91.69 205 ALA A CA 1
ATOM 1630 C C . ALA A 1 205 ? 8.866 27.314 -25.043 1.00 91.69 205 ALA A C 1
ATOM 1632 O O . ALA A 1 205 ? 8.779 28.521 -25.241 1.00 91.69 205 ALA A O 1
ATOM 1633 N N . ASP A 1 206 ? 8.004 26.667 -24.250 1.00 93.56 206 ASP A N 1
ATOM 1634 C CA . ASP A 1 206 ? 6.865 27.327 -23.589 1.00 93.56 206 ASP A CA 1
ATOM 1635 C C . ASP A 1 206 ? 7.311 28.448 -22.627 1.00 93.56 206 ASP A C 1
ATOM 1637 O O . ASP A 1 206 ? 6.647 29.481 -22.485 1.00 93.56 206 ASP A O 1
ATOM 1641 N N . LEU A 1 207 ? 8.428 28.243 -21.918 1.00 90.56 207 LEU A N 1
ATOM 1642 C CA . LEU A 1 207 ? 8.987 29.243 -21.007 1.00 90.56 207 LEU A CA 1
ATOM 1643 C C . LEU A 1 207 ? 9.638 30.404 -21.770 1.00 90.56 207 LEU A C 1
ATOM 1645 O O . LEU A 1 207 ? 9.457 31.554 -21.369 1.00 90.56 207 LEU A O 1
ATOM 1649 N N . GLU A 1 208 ? 10.334 30.124 -22.874 1.00 91.19 208 GLU A N 1
ATOM 1650 C CA . GLU A 1 208 ? 10.873 31.150 -23.776 1.00 91.19 208 GLU A CA 1
ATOM 1651 C C . GLU A 1 208 ? 9.737 32.011 -24.366 1.00 91.19 208 GLU A C 1
ATOM 1653 O O . GLU A 1 208 ? 9.811 33.238 -24.319 1.00 91.19 208 GLU A O 1
ATOM 1658 N N . GLU A 1 209 ? 8.627 31.404 -24.810 1.00 92.00 209 GLU A N 1
ATOM 1659 C CA . GLU A 1 209 ? 7.429 32.137 -25.266 1.00 92.00 209 GLU A CA 1
ATOM 1660 C C . GLU A 1 209 ? 6.784 32.984 -24.159 1.00 92.00 209 GLU A C 1
ATOM 1662 O O . GLU A 1 209 ? 6.212 34.043 -24.422 1.00 92.00 209 GLU A O 1
ATOM 1667 N N . SER A 1 210 ? 6.905 32.546 -22.906 1.00 90.56 210 SER A N 1
ATOM 1668 C CA . SER A 1 210 ? 6.418 33.283 -21.735 1.00 90.56 210 SER A CA 1
ATOM 1669 C C . SER A 1 210 ? 7.347 34.435 -21.311 1.00 90.56 210 SER A C 1
ATOM 1671 O O . SER A 1 210 ? 7.056 35.110 -20.323 1.00 90.56 210 SER A O 1
ATOM 1673 N N . GLY A 1 211 ? 8.446 34.675 -22.039 1.00 91.12 211 GLY A N 1
ATOM 1674 C CA . GLY A 1 211 ? 9.381 35.780 -21.810 1.00 91.12 211 GLY A CA 1
ATOM 1675 C C . GLY A 1 211 ? 10.493 35.487 -20.799 1.00 91.12 211 GLY A C 1
ATOM 1676 O O . GLY A 1 211 ? 11.153 36.420 -20.345 1.00 91.12 211 GLY A O 1
ATOM 1677 N N . TYR A 1 212 ? 10.704 34.220 -20.425 1.00 89.12 212 TYR A N 1
ATOM 1678 C CA . TYR A 1 212 ? 11.837 33.831 -19.584 1.00 89.12 212 TYR A CA 1
ATOM 1679 C C . TYR A 1 212 ? 13.104 33.699 -20.435 1.00 89.12 212 TYR A C 1
ATOM 1681 O O . TYR A 1 212 ? 13.148 32.896 -21.365 1.00 89.12 212 TYR A O 1
ATOM 1689 N N . GLU A 1 213 ? 14.169 34.419 -20.072 1.00 89.31 213 GLU A N 1
ATOM 1690 C CA . GLU A 1 213 ? 15.453 34.381 -20.784 1.00 89.31 213 GLU A CA 1
ATOM 1691 C C . GLU A 1 213 ? 16.639 34.095 -19.844 1.00 89.31 213 GLU A C 1
ATOM 1693 O O . GLU A 1 213 ? 16.586 34.297 -18.626 1.00 89.31 213 GLU A O 1
ATOM 1698 N N . GLY A 1 214 ? 17.738 33.602 -20.423 1.00 88.19 214 GLY A N 1
ATOM 1699 C CA . GLY A 1 214 ? 19.032 33.465 -19.751 1.00 88.19 214 GLY A CA 1
ATOM 1700 C C . GLY A 1 214 ? 18.998 32.647 -18.454 1.00 88.19 214 GLY A C 1
ATOM 1701 O O . GLY A 1 214 ? 18.616 31.477 -18.429 1.00 88.19 214 GLY A O 1
ATOM 1702 N N . GLU A 1 215 ? 19.457 33.250 -17.356 1.00 86.56 215 GLU A N 1
ATOM 1703 C CA . GLU A 1 215 ? 19.596 32.570 -16.061 1.00 86.56 215 GLU A CA 1
ATOM 1704 C C . GLU A 1 215 ? 18.242 32.298 -15.380 1.00 86.56 215 GLU A C 1
ATOM 1706 O O . GLU A 1 215 ? 18.121 31.364 -14.583 1.00 86.56 215 GLU A O 1
ATOM 1711 N N . GLU A 1 216 ? 17.216 33.093 -15.692 1.00 87.44 216 GLU A N 1
ATOM 1712 C CA . GLU A 1 216 ? 15.875 32.954 -15.118 1.00 87.44 216 GLU A CA 1
ATOM 1713 C C . GLU A 1 216 ? 15.134 31.765 -15.741 1.00 87.44 216 GLU A C 1
ATOM 1715 O O . GLU A 1 216 ? 14.583 30.933 -15.017 1.00 87.44 216 GLU A O 1
ATOM 1720 N N . LEU A 1 217 ? 15.262 31.597 -17.063 1.00 89.12 217 LEU A N 1
ATOM 1721 C CA . LEU A 1 217 ? 14.828 30.398 -17.783 1.00 89.12 217 LEU A CA 1
ATOM 1722 C C . LEU A 1 217 ? 15.484 29.135 -17.210 1.00 89.12 217 LEU A C 1
ATOM 1724 O O . LEU A 1 217 ? 14.805 28.148 -16.933 1.00 89.12 217 LEU A O 1
ATOM 1728 N N . ALA A 1 218 ? 16.799 29.169 -16.975 1.00 87.69 218 ALA A N 1
ATOM 1729 C CA . ALA A 1 218 ? 17.530 28.022 -16.443 1.00 87.69 218 ALA A CA 1
ATOM 1730 C C . ALA A 1 218 ? 17.083 27.638 -15.021 1.00 87.69 218 ALA A C 1
ATOM 1732 O O . ALA A 1 218 ? 16.968 26.452 -14.700 1.00 87.69 218 ALA A O 1
ATOM 1733 N N . LYS A 1 219 ? 16.813 28.628 -14.161 1.00 90.44 219 LYS A N 1
ATOM 1734 C CA . LYS A 1 219 ? 16.301 28.404 -12.799 1.00 90.44 219 LYS A CA 1
ATOM 1735 C C . LYS A 1 219 ? 14.899 27.799 -12.824 1.00 90.44 219 LYS A C 1
ATOM 1737 O O . LYS A 1 219 ? 14.670 26.805 -12.133 1.00 90.44 219 LYS A O 1
ATOM 1742 N N . GLU A 1 220 ? 14.004 28.343 -13.644 1.00 90.75 220 GLU A N 1
ATOM 1743 C CA . GLU A 1 220 ? 12.621 27.870 -13.746 1.00 90.75 220 GLU A CA 1
ATOM 1744 C C . GLU A 1 220 ? 12.542 26.472 -14.380 1.00 90.75 220 GLU A C 1
ATOM 1746 O O . GLU A 1 220 ? 11.836 25.596 -13.876 1.00 90.75 220 GLU A O 1
ATOM 1751 N N . LEU A 1 221 ? 13.335 26.203 -15.422 1.00 88.88 221 LEU A N 1
ATOM 1752 C CA . LEU A 1 221 ? 13.396 24.892 -16.070 1.00 88.88 221 LEU A CA 1
ATOM 1753 C C . LEU A 1 221 ? 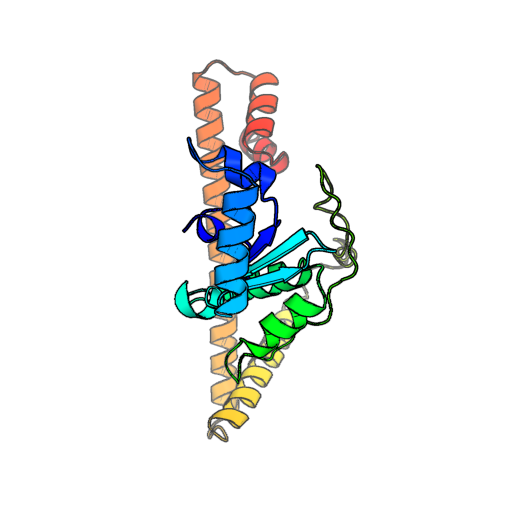13.906 23.807 -15.105 1.00 88.88 221 LEU A C 1
ATOM 1755 O O . LEU A 1 221 ? 13.299 22.741 -14.991 1.00 88.88 221 LEU A O 1
ATOM 1759 N N . ARG A 1 222 ? 14.981 24.085 -14.351 1.00 90.56 222 ARG A N 1
ATOM 1760 C CA . ARG A 1 222 ? 15.508 23.176 -13.313 1.00 90.56 222 ARG A CA 1
ATOM 1761 C C . ARG A 1 222 ? 14.499 22.949 -12.190 1.00 90.56 222 ARG A C 1
ATOM 1763 O O . ARG A 1 222 ? 14.357 21.818 -11.726 1.00 90.56 222 ARG A O 1
ATOM 1770 N N . PHE A 1 223 ? 13.793 23.999 -11.768 1.00 90.69 223 PHE A N 1
ATOM 1771 C CA . PHE A 1 223 ? 12.760 23.909 -10.738 1.00 90.69 223 PHE A CA 1
ATOM 1772 C C . PHE A 1 223 ? 11.594 23.018 -11.182 1.00 90.69 223 PHE A C 1
ATOM 1774 O O . PHE A 1 223 ? 11.191 22.123 -10.440 1.00 90.69 223 PHE A O 1
ATOM 1781 N N . ARG A 1 224 ? 11.091 23.204 -12.409 1.00 85.88 224 ARG A N 1
ATOM 1782 C CA . ARG A 1 224 ? 9.949 22.436 -12.927 1.00 85.88 224 ARG A CA 1
ATOM 1783 C C . ARG A 1 224 ? 10.290 20.999 -13.315 1.00 85.88 224 ARG A C 1
ATOM 1785 O O . ARG A 1 224 ? 9.453 20.116 -13.128 1.00 85.88 224 ARG A O 1
ATOM 1792 N N . LEU A 1 225 ? 11.489 20.747 -13.843 1.00 85.94 225 LEU A N 1
ATOM 1793 C CA . LEU A 1 225 ? 11.932 19.391 -14.184 1.00 85.94 225 LEU A CA 1
ATOM 1794 C C . LEU A 1 225 ? 12.370 18.590 -12.952 1.00 85.94 225 LEU A C 1
ATOM 1796 O O . LEU A 1 225 ? 12.267 17.364 -12.965 1.00 85.94 225 LEU A O 1
ATOM 1800 N N . GLY A 1 226 ? 12.880 19.254 -11.908 1.00 86.19 226 GLY A N 1
ATOM 1801 C CA . GLY A 1 226 ? 13.440 18.599 -10.721 1.00 86.19 226 GLY A CA 1
ATOM 1802 C C . GLY A 1 226 ? 14.712 17.780 -10.994 1.00 86.19 226 GLY A C 1
ATOM 1803 O O . GLY A 1 226 ? 15.217 17.116 -10.091 1.00 86.19 226 GLY A O 1
ATOM 1804 N N . ASP A 1 227 ? 15.231 17.824 -12.225 1.00 85.31 227 ASP A N 1
ATOM 1805 C CA . ASP A 1 227 ? 16.431 17.128 -12.685 1.00 85.31 227 ASP A CA 1
ATOM 1806 C C . ASP A 1 227 ? 17.373 18.138 -13.350 1.00 85.31 227 ASP A C 1
ATOM 1808 O O . ASP A 1 227 ? 17.164 18.574 -14.484 1.00 85.31 227 ASP A O 1
ATOM 1812 N N . VAL A 1 228 ? 18.412 18.526 -12.607 1.00 86.38 228 VAL A N 1
ATOM 1813 C CA . VAL A 1 228 ? 19.375 19.553 -13.028 1.00 86.38 228 VAL A CA 1
ATOM 1814 C C . VAL A 1 228 ? 20.156 19.111 -14.263 1.00 86.38 228 VAL A C 1
ATOM 1816 O O . VAL A 1 228 ? 20.411 19.927 -15.139 1.00 86.38 228 VAL A O 1
ATOM 1819 N N . ARG A 1 229 ? 20.489 17.819 -14.376 1.00 85.88 229 ARG A N 1
ATOM 1820 C CA . ARG A 1 229 ? 21.276 17.311 -15.509 1.00 85.88 229 ARG A CA 1
ATOM 1821 C C . ARG A 1 229 ? 20.467 17.339 -16.793 1.00 85.88 229 ARG A C 1
ATOM 1823 O O . ARG A 1 229 ? 20.973 17.780 -17.816 1.00 85.88 229 ARG A O 1
ATOM 1830 N N . LEU A 1 230 ? 19.208 16.910 -16.725 1.00 83.88 230 LEU A N 1
ATOM 1831 C CA . LEU A 1 230 ? 18.311 16.956 -17.875 1.00 83.88 230 LEU A CA 1
ATOM 1832 C C . LEU A 1 230 ? 18.028 18.399 -18.314 1.00 83.88 230 LEU A C 1
ATOM 1834 O O . LEU A 1 230 ? 17.979 18.673 -19.509 1.00 83.88 230 LEU A O 1
ATOM 1838 N N . ALA A 1 231 ? 17.862 19.318 -17.360 1.00 85.31 231 ALA A N 1
ATOM 1839 C CA . ALA A 1 231 ? 17.690 20.736 -17.657 1.00 85.31 231 ALA A CA 1
ATOM 1840 C C . ALA A 1 231 ? 18.932 21.328 -18.346 1.00 85.31 231 ALA A C 1
ATOM 1842 O O . ALA A 1 231 ? 18.795 22.002 -19.361 1.00 85.31 231 ALA A O 1
ATOM 1843 N N . ASP A 1 232 ? 20.133 21.034 -17.842 1.00 87.69 232 ASP A N 1
ATOM 1844 C CA . ASP A 1 232 ? 21.390 21.524 -18.419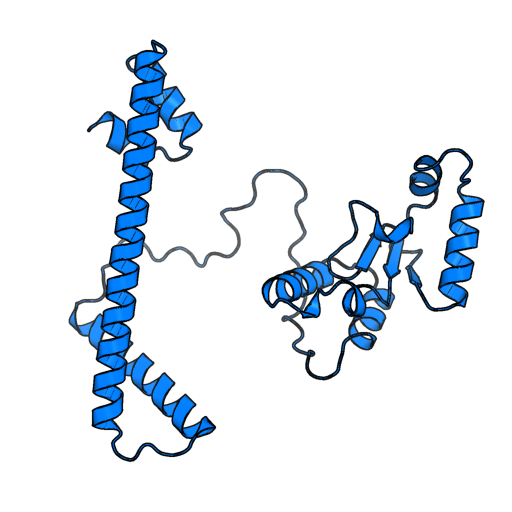 1.00 87.69 232 ASP A CA 1
ATOM 1845 C C . ASP A 1 232 ? 21.655 20.936 -19.814 1.00 87.69 232 ASP A C 1
ATOM 1847 O O . ASP A 1 232 ? 22.078 21.663 -20.710 1.00 87.69 232 ASP A O 1
ATOM 1851 N N . GLU A 1 233 ? 21.346 19.652 -20.032 1.00 87.69 233 GLU A N 1
ATOM 1852 C CA . GLU A 1 233 ? 21.400 19.022 -21.360 1.00 87.69 233 GLU A CA 1
ATOM 1853 C C . GLU A 1 233 ? 20.497 19.748 -22.368 1.00 87.69 233 GLU A C 1
ATOM 1855 O O . GLU A 1 233 ? 20.909 20.016 -23.495 1.00 87.69 233 GLU A O 1
ATOM 1860 N N . VAL A 1 234 ? 19.272 20.089 -21.965 1.00 87.06 234 VAL A N 1
ATOM 1861 C CA . VAL A 1 234 ? 18.275 20.729 -22.837 1.00 87.06 234 VAL A CA 1
ATOM 1862 C C . VAL A 1 234 ? 18.572 22.207 -23.070 1.00 87.06 234 VAL A C 1
ATOM 1864 O O . VAL A 1 234 ? 18.242 22.718 -24.132 1.00 87.06 234 VAL A O 1
ATOM 1867 N N . LEU A 1 235 ? 19.196 22.900 -22.117 1.00 85.06 235 LEU A N 1
ATOM 1868 C CA . LEU A 1 235 ? 19.647 24.287 -22.285 1.00 85.06 235 LEU A CA 1
ATOM 1869 C C . LEU A 1 235 ? 20.887 24.393 -23.187 1.00 85.06 235 LEU A C 1
ATOM 1871 O O . LEU A 1 235 ? 21.086 25.424 -23.821 1.00 85.06 235 LEU A O 1
ATOM 1875 N N . ALA A 1 236 ? 21.713 23.344 -23.235 1.00 83.44 236 ALA A N 1
ATOM 1876 C CA . ALA A 1 236 ? 22.887 23.261 -24.105 1.00 83.44 236 ALA A CA 1
ATOM 1877 C C . ALA A 1 236 ? 22.572 22.779 -25.536 1.00 83.44 236 ALA A C 1
ATOM 1879 O O . ALA A 1 236 ? 23.443 22.875 -26.403 1.00 83.44 236 ALA A O 1
ATOM 1880 N N . SER A 1 237 ? 21.368 22.235 -25.755 1.00 74.25 237 SER A N 1
ATOM 1881 C CA . SER A 1 237 ? 20.858 21.768 -27.056 1.00 74.25 237 SER A CA 1
ATOM 1882 C C . SER A 1 237 ? 20.233 22.907 -27.858 1.00 74.25 237 SER A C 1
ATOM 1884 O O . SER A 1 237 ? 20.369 22.875 -29.097 1.00 74.25 237 SER A O 1
#